Protein AF-0000000074793887 (afdb_homodimer)

Nearest PDB structures (foldseek):
  8soj-assembly1_B  TM=5.499E-01  e=4.215E-02  Enterovirus A71
  7mwa-assembly1_B-2  TM=7.737E-01  e=7.369E-01  Acinetobacter baumannii ATCC 19606 = CIP 70.34 = JCM 6841
  7mwa-assembly1_A  TM=5.071E-01  e=6.541E-01  Acinetobacter baumannii ATCC 19606 = CIP 70.34 = JCM 6841
  1iw7-assembly1_D  TM=5.315E-01  e=1.338E+00  Thermus thermophilus
  2czu-assembly2_B  TM=4.802E-01  e=1.913E+00  Mus musculus

Organism: Zingiber officinale (NCBI:txid94328)

InterPro domains:
  IPR012340 Nucleic acid-binding, OB-fold [G3DSA:2.40.50.140] (19-92)

pLDDT: mean 83.64, std 16.59, range [30.94, 97.12]

Radius of gyration: 18.12 Å; Cα contacts (8 Å, |Δi|>4): 384; chains: 2; bounding box: 51×47×58 Å

Solvent-accessible surface area (backbone atoms only — not comparable to full-atom values): 11061 Å² total; per-residue (Å²): 128,82,73,70,72,75,83,35,77,40,83,46,48,75,74,56,58,75,49,55,42,78,42,75,43,94,88,47,79,70,61,48,36,27,44,86,84,38,75,47,52,32,40,32,37,53,27,27,76,77,46,76,48,75,61,88,48,34,40,38,38,26,33,32,47,85,83,48,59,33,47,31,45,43,32,40,37,81,32,85,88,69,80,36,70,39,81,46,51,63,82,59,70,76,98,128,81,74,69,71,75,83,35,79,38,81,48,48,74,76,56,56,76,49,53,44,78,42,73,43,92,88,46,79,70,61,48,36,27,43,86,85,36,75,47,53,34,37,32,38,54,26,27,76,76,45,78,48,76,59,84,48,35,41,38,37,25,33,34,48,85,84,49,61,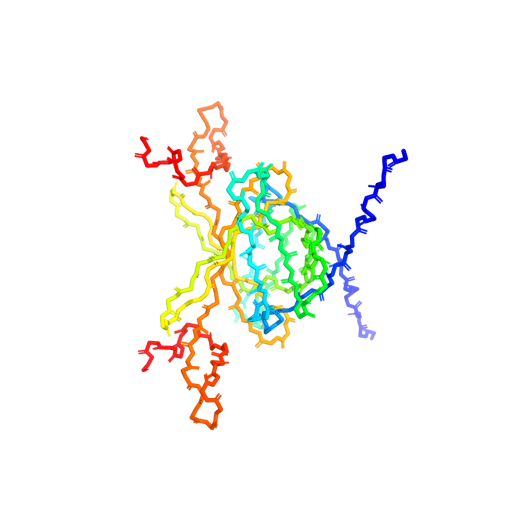34,45,32,45,42,32,40,38,82,34,84,89,68,81,36,71,41,81,46,49,62,84,57,66,78,97

Sequence (190 aa):
MTTINPIVFWKLRAYDFLSLSIHIHPNSPPSFTTRRGRPVSLIETVGRVVSVQRTDETLTIRVYDGSSSIPCILFLQPHAEHGDYVVVSPDIARRMTTINPIVFWKLRAYDFLSLSIHIHPNSPPSFTTRRGRPVSLIETVGRVVSVQRTDETLTIRVYDGSSSIPCILFLQPHAEHGDYVVVSPDIARR

Foldseek 3Di:
DVPPPDADEEEDDPVQCVQKDWAPDPVDDDIWIDGPRHGHRYYDADFDFDDWDDDQFWIWTWGDRPPDTDTDIWTWDQDPPPSDIDTDDVVVVVD/DPPPPDADEEEDDPVQCVQKDWAPDPVDDDIWIDGPRHGHRYYDADFDFDDWDDDQFWIWTWGDRPPDTDTDIWTWDQDPPPSDIDTDDVVVSVD

Structure (mmCIF, N/CA/C/O backbone):
data_AF-0000000074793887-model_v1
#
loop_
_entity.id
_entity.type
_entity.pdbx_description
1 polymer 'Uncharacterized protein'
#
loop_
_atom_site.group_PDB
_atom_site.id
_atom_site.type_symbol
_atom_site.label_atom_id
_atom_site.label_alt_id
_atom_site.label_comp_id
_atom_site.label_asym_id
_atom_site.label_entity_id
_atom_site.label_seq_id
_atom_site.pdbx_PDB_ins_code
_atom_site.Cartn_x
_atom_site.Cartn_y
_atom_site.Cartn_z
_atom_site.occupancy
_atom_site.B_iso_or_equiv
_atom_site.auth_seq_id
_atom_site.auth_comp_id
_atom_site.auth_asym_id
_atom_site.auth_atom_id
_atom_site.pdbx_PDB_model_num
ATOM 1 N N . MET A 1 1 ? -27.312 -21.562 -10.039 1 35.66 1 MET A N 1
ATOM 2 C CA . MET A 1 1 ? -26.625 -21.453 -8.758 1 35.66 1 MET A CA 1
ATOM 3 C C . MET A 1 1 ? -25.453 -20.469 -8.859 1 35.66 1 MET A C 1
ATOM 5 O O . MET A 1 1 ? -24.5 -20.719 -9.586 1 35.66 1 MET A O 1
ATOM 9 N N . THR A 1 2 ? -25.75 -19.25 -8.883 1 43.84 2 THR A N 1
ATOM 10 C CA . THR A 1 2 ? -24.75 -18.172 -8.883 1 43.84 2 THR A CA 1
ATOM 11 C C . 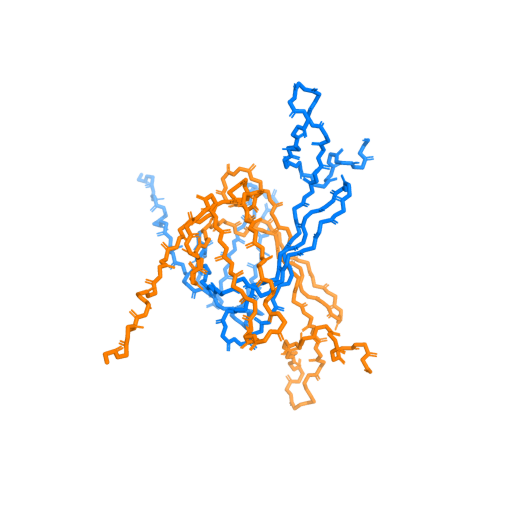THR A 1 2 ? -23.641 -18.469 -7.879 1 43.84 2 THR A C 1
ATOM 13 O O . THR A 1 2 ? -23.875 -18.406 -6.668 1 43.84 2 THR A O 1
ATOM 16 N N . THR A 1 3 ? -22.812 -19.422 -8.078 1 49.66 3 THR A N 1
ATOM 17 C CA . THR A 1 3 ? -21.703 -19.734 -7.188 1 49.66 3 THR A CA 1
ATOM 18 C C . THR A 1 3 ? -21 -18.453 -6.742 1 49.66 3 THR A C 1
ATOM 20 O O . THR A 1 3 ? -20.344 -17.797 -7.547 1 49.66 3 THR A O 1
ATOM 23 N N . ILE A 1 4 ? -21.625 -17.797 -5.945 1 53.41 4 ILE A N 1
ATOM 24 C CA . ILE A 1 4 ? -20.953 -16.641 -5.344 1 53.41 4 ILE A CA 1
ATOM 25 C C . ILE A 1 4 ? -19.562 -17.047 -4.879 1 53.41 4 ILE A C 1
ATOM 27 O O . ILE A 1 4 ? -19.406 -17.922 -4.016 1 53.41 4 ILE A O 1
ATOM 31 N N . ASN A 1 5 ? -18.625 -16.938 -5.688 1 60.5 5 ASN A N 1
ATOM 32 C CA . ASN A 1 5 ? -17.266 -17.188 -5.227 1 60.5 5 ASN A CA 1
ATOM 33 C C . ASN A 1 5 ? -16.953 -16.406 -3.949 1 60.5 5 ASN A C 1
ATOM 35 O O . ASN A 1 5 ? -17.109 -15.188 -3.908 1 60.5 5 ASN A O 1
ATOM 39 N N . PRO A 1 6 ? -16.938 -17.125 -2.902 1 72.31 6 PRO A N 1
ATOM 40 C CA . PRO A 1 6 ? -16.672 -16.453 -1.63 1 72.31 6 PRO A CA 1
ATOM 41 C C . PRO A 1 6 ? -15.516 -15.461 -1.721 1 72.31 6 PRO A C 1
ATOM 43 O O . PRO A 1 6 ? -14.555 -15.688 -2.463 1 72.31 6 PRO A O 1
ATOM 46 N N . ILE A 1 7 ? -15.758 -14.219 -1.257 1 75.88 7 ILE A N 1
ATOM 47 C CA . ILE A 1 7 ? -14.703 -13.227 -1.089 1 75.88 7 ILE A CA 1
ATOM 48 C C . ILE A 1 7 ? -13.664 -13.742 -0.097 1 75.88 7 ILE A C 1
ATOM 50 O O . ILE A 1 7 ? -14 -14.078 1.041 1 75.88 7 ILE A O 1
ATOM 54 N N . VAL A 1 8 ? -12.414 -14.016 -0.595 1 87.31 8 VAL A N 1
ATOM 55 C CA . VAL A 1 8 ? -11.32 -14.469 0.25 1 87.31 8 VAL A CA 1
ATOM 56 C C . VAL A 1 8 ? -10.422 -13.289 0.612 1 87.31 8 VAL A C 1
ATOM 58 O O . VAL A 1 8 ? -9.953 -12.562 -0.269 1 87.31 8 VAL A O 1
ATOM 61 N N . PHE A 1 9 ? -10.273 -13.125 1.936 1 90.25 9 PHE A N 1
ATOM 62 C CA . PHE A 1 9 ? -9.453 -12.047 2.48 1 90.25 9 PHE A CA 1
ATOM 63 C C . PHE A 1 9 ? -8.078 -12.57 2.887 1 90.25 9 PHE A C 1
ATOM 65 O O . PHE A 1 9 ? -7.969 -13.633 3.498 1 90.25 9 PHE A O 1
ATOM 72 N N . TRP A 1 10 ? -7.043 -11.922 2.426 1 94.81 10 TRP A N 1
ATOM 73 C CA . TRP A 1 10 ? -5.68 -12.289 2.793 1 94.81 10 TRP A CA 1
ATOM 74 C C . TRP A 1 10 ? -4.969 -11.125 3.484 1 94.81 10 TRP A C 1
ATOM 76 O O . TRP A 1 10 ? -5.027 -9.984 3.016 1 94.81 10 TRP A O 1
ATOM 86 N N . LYS A 1 11 ? -4.387 -11.43 4.641 1 95.25 11 LYS A N 1
ATOM 87 C CA . LYS A 1 11 ? -3.422 -10.492 5.223 1 95.25 11 LYS A CA 1
ATOM 88 C C . LYS A 1 11 ? -2.018 -10.75 4.684 1 95.25 11 LYS A C 1
ATOM 90 O O . LYS A 1 11 ? -1.462 -11.836 4.867 1 95.25 11 LYS A O 1
ATOM 95 N N . LEU A 1 12 ? -1.492 -9.719 3.988 1 96.31 12 LEU A N 1
ATOM 96 C CA . LEU A 1 12 ? -0.225 -9.945 3.301 1 96.31 12 LEU A CA 1
ATOM 97 C C . LEU A 1 12 ? 0.824 -8.93 3.752 1 96.31 12 LEU A C 1
ATOM 99 O O . LEU A 1 12 ? 0.493 -7.789 4.066 1 96.31 12 LEU A O 1
ATOM 103 N N . ARG A 1 13 ? 2.057 -9.406 3.824 1 96.5 13 ARG A N 1
ATOM 104 C CA . ARG A 1 13 ? 3.234 -8.562 3.967 1 96.5 13 ARG A CA 1
ATOM 105 C C . ARG A 1 13 ? 3.986 -8.445 2.645 1 96.5 13 ARG A C 1
ATOM 107 O O . ARG A 1 13 ? 3.691 -9.164 1.69 1 96.5 13 ARG A O 1
ATOM 114 N N . ALA A 1 14 ? 4.938 -7.598 2.658 1 95.69 14 ALA A N 1
ATOM 115 C CA . ALA A 1 14 ? 5.711 -7.332 1.448 1 95.69 14 ALA A CA 1
ATOM 116 C C . ALA A 1 14 ? 6.148 -8.633 0.781 1 95.69 14 ALA A C 1
ATOM 118 O O . ALA A 1 14 ? 5.891 -8.844 -0.406 1 95.69 14 ALA A O 1
ATOM 119 N N . TYR A 1 15 ? 6.688 -9.547 1.512 1 92.94 15 TYR A N 1
ATOM 120 C CA . TYR A 1 15 ? 7.246 -10.773 0.958 1 92.94 15 TYR A CA 1
ATOM 121 C C . TYR A 1 15 ? 6.148 -11.664 0.388 1 92.94 15 TYR A C 1
ATOM 123 O O . TYR A 1 15 ? 6.395 -12.461 -0.523 1 92.94 15 TYR A O 1
ATOM 131 N N . ASP A 1 16 ? 4.965 -11.547 0.967 1 95.06 16 ASP A N 1
ATOM 132 C CA . ASP A 1 16 ? 3.861 -12.383 0.496 1 95.06 16 ASP A CA 1
ATOM 133 C C . ASP A 1 16 ? 3.473 -12.023 -0.936 1 95.06 16 ASP A C 1
ATOM 135 O O . ASP A 1 16 ? 3.006 -12.875 -1.692 1 95.06 16 ASP A O 1
ATOM 139 N N . PHE A 1 17 ? 3.738 -10.82 -1.333 1 95.44 17 PHE A N 1
ATOM 140 C CA . PHE A 1 17 ? 3.322 -10.359 -2.652 1 95.44 17 PHE A CA 1
ATOM 141 C C . PHE A 1 17 ? 4.141 -11.031 -3.746 1 95.44 17 PHE A C 1
ATOM 143 O O . PHE A 1 17 ? 3.727 -11.07 -4.906 1 95.44 17 PHE A O 1
ATOM 150 N N . LEU A 1 18 ? 5.32 -11.547 -3.365 1 93.31 18 LEU A N 1
ATOM 151 C CA . LEU A 1 18 ? 6.199 -12.195 -4.332 1 93.31 18 LEU A CA 1
ATOM 152 C C . LEU A 1 18 ? 5.543 -13.453 -4.91 1 93.31 18 LEU A C 1
ATOM 154 O O . LEU A 1 18 ? 5.945 -13.93 -5.969 1 93.31 18 LEU A O 1
ATOM 158 N N . SER A 1 19 ? 4.473 -13.914 -4.273 1 93.56 19 SER A N 1
ATOM 159 C CA . SER A 1 19 ? 3.854 -15.164 -4.695 1 93.56 19 SER A CA 1
ATO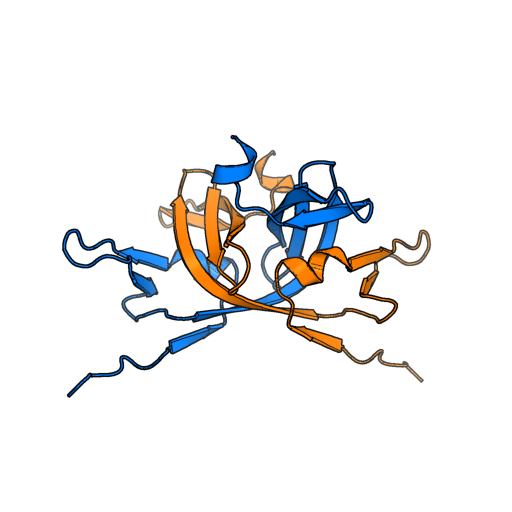M 160 C C . SER A 1 19 ? 2.533 -14.914 -5.418 1 93.56 19 SER A C 1
ATOM 162 O O . SER A 1 19 ? 1.777 -15.852 -5.684 1 93.56 19 SER A O 1
ATOM 164 N N . LEU A 1 20 ? 2.26 -13.648 -5.695 1 94.31 20 LEU A N 1
ATOM 165 C CA . LEU A 1 20 ? 1.018 -13.32 -6.387 1 94.31 20 LEU A CA 1
ATOM 166 C C . LEU A 1 20 ? 1.148 -13.57 -7.887 1 94.31 20 LEU A C 1
ATOM 168 O O . LEU A 1 20 ? 2.219 -13.359 -8.461 1 94.31 20 LEU A O 1
ATOM 172 N N . SER A 1 21 ? 0.034 -14 -8.453 1 89.5 21 SER A N 1
ATOM 173 C CA . SER A 1 21 ? -0.093 -14.156 -9.898 1 89.5 21 SER A CA 1
ATOM 174 C C . SER A 1 21 ? -1.406 -13.57 -10.406 1 89.5 21 SER A C 1
ATOM 176 O O . SER A 1 21 ? -2.449 -13.727 -9.766 1 89.5 21 SER A O 1
ATOM 178 N N . ILE A 1 22 ? -1.307 -12.773 -11.445 1 86.56 22 ILE A N 1
ATOM 179 C CA . ILE A 1 22 ? -2.508 -12.258 -12.094 1 86.56 22 ILE A CA 1
ATOM 180 C C . ILE A 1 22 ? -2.789 -13.055 -13.367 1 86.56 22 ILE A C 1
ATOM 182 O O . ILE A 1 22 ? -1.887 -13.281 -14.172 1 86.56 22 ILE A O 1
ATOM 186 N N . HIS A 1 23 ? -3.971 -13.391 -13.375 1 85.38 23 HIS A N 1
ATOM 187 C CA . HIS A 1 23 ? -4.395 -14.164 -14.539 1 85.38 23 HIS A CA 1
ATOM 188 C C . HIS A 1 23 ? -5.402 -13.391 -15.383 1 85.38 23 HIS A C 1
ATOM 190 O O . HIS A 1 23 ? -6.359 -12.82 -14.844 1 85.38 23 HIS A O 1
ATOM 196 N N . ILE A 1 24 ? -5.059 -13.18 -16.625 1 77.81 24 ILE A N 1
ATOM 197 C CA . ILE A 1 24 ? -5.953 -12.5 -17.562 1 77.81 24 ILE A CA 1
ATOM 198 C C . ILE A 1 24 ? -6.59 -13.523 -18.5 1 77.81 24 ILE A C 1
ATOM 200 O O . ILE A 1 24 ? -5.895 -14.359 -19.078 1 77.81 24 ILE A O 1
ATOM 204 N N . HIS A 1 25 ? -7.848 -13.641 -18.375 1 71.06 25 HIS A N 1
ATOM 205 C CA . HIS A 1 25 ? -8.508 -14.516 -19.344 1 71.06 25 HIS A CA 1
ATOM 206 C C . HIS A 1 25 ? -9.07 -13.719 -20.5 1 71.06 25 HIS A C 1
ATOM 208 O O . HIS A 1 25 ? -9.859 -12.789 -20.312 1 71.06 25 HIS A O 1
ATOM 214 N N . PRO A 1 26 ? -8.578 -13.984 -21.672 1 66.06 26 PRO A N 1
ATOM 215 C CA . PRO A 1 26 ? -9.039 -13.281 -22.875 1 66.06 26 PRO A CA 1
ATOM 216 C C . PRO A 1 26 ? -10.562 -13.172 -22.953 1 66.06 26 PRO A C 1
ATOM 218 O O . PRO A 1 26 ? -11.086 -12.172 -23.453 1 66.06 26 PRO A O 1
ATOM 221 N N . ASN A 1 27 ? -11.266 -14.148 -22.578 1 65.81 27 ASN A N 1
ATOM 222 C CA . ASN A 1 27 ? -12.719 -14.18 -22.719 1 65.81 27 ASN A CA 1
ATOM 223 C C . ASN A 1 27 ? -13.422 -13.742 -21.438 1 65.81 27 ASN A C 1
ATOM 225 O O . ASN A 1 27 ? -14.648 -13.734 -21.375 1 65.81 27 ASN A O 1
ATOM 229 N N . SER A 1 28 ? -12.797 -13.625 -20.422 1 60.88 28 SER A N 1
ATOM 230 C CA . SER A 1 28 ? -13.422 -13.273 -19.141 1 60.88 28 SER A CA 1
ATOM 231 C C . SER A 1 28 ? -12.688 -12.125 -18.469 1 60.88 28 SER A C 1
ATOM 233 O O . SER A 1 28 ? -12.016 -12.32 -17.453 1 60.88 28 SER A O 1
ATOM 235 N N . PRO A 1 29 ? -12.852 -11.047 -19.031 1 59.16 29 PRO A N 1
ATOM 236 C CA . PRO A 1 29 ? -12.414 -9.867 -18.281 1 59.16 29 PRO A CA 1
ATOM 237 C C . PRO A 1 29 ? -13.273 -9.594 -17.047 1 59.16 29 PRO A C 1
ATOM 239 O O . PRO A 1 29 ? -14.445 -9.977 -17.016 1 59.16 29 PRO A O 1
ATOM 242 N N . PRO A 1 30 ? -12.727 -9.297 -15.742 1 62.44 30 PRO A N 1
ATOM 243 C CA . PRO A 1 30 ? -11.414 -8.734 -15.414 1 62.44 30 PRO A CA 1
ATOM 244 C C . PRO A 1 30 ? -10.406 -9.805 -14.969 1 62.44 30 PRO A C 1
ATOM 246 O O . PRO A 1 30 ? -10.797 -10.938 -14.68 1 62.44 30 PRO A O 1
ATOM 249 N N . SER A 1 31 ? -9.188 -9.734 -14.945 1 77 31 SER A N 1
ATOM 250 C CA . SER A 1 31 ? -8.086 -10.562 -14.445 1 77 31 SER A CA 1
ATOM 251 C C . SER A 1 31 ? -8.32 -10.977 -12.992 1 77 31 SER A C 1
ATOM 253 O O . SER A 1 31 ? -9.102 -10.344 -12.281 1 77 31 SER A O 1
ATOM 255 N N . PHE A 1 32 ? -8.047 -12.219 -12.711 1 86 32 PHE A N 1
ATOM 256 C CA . PHE A 1 32 ? -8.125 -12.633 -11.312 1 86 32 PHE A CA 1
ATOM 257 C C . PHE A 1 32 ? -6.738 -12.898 -10.742 1 86 32 PHE A C 1
ATOM 259 O O . PHE A 1 32 ? -5.785 -13.117 -11.5 1 86 32 PHE A O 1
ATOM 266 N N . THR A 1 33 ? -6.641 -12.648 -9.469 1 90.88 33 THR A N 1
ATOM 267 C CA . THR A 1 33 ? -5.371 -12.812 -8.766 1 90.88 33 THR A CA 1
ATOM 268 C C . THR A 1 33 ? -5.371 -14.078 -7.922 1 90.88 33 THR A C 1
ATOM 270 O O . THR A 1 33 ? -6.383 -14.422 -7.309 1 90.88 33 THR A O 1
ATOM 273 N N . THR A 1 34 ? -4.309 -14.781 -7.965 1 93 34 THR A N 1
ATOM 274 C CA . THR A 1 34 ? -4.129 -15.938 -7.094 1 93 34 THR A CA 1
ATOM 275 C C . THR A 1 34 ? -2.812 -15.844 -6.328 1 93 34 THR A C 1
ATOM 277 O O . THR A 1 34 ? -1.918 -15.086 -6.715 1 93 34 THR A O 1
ATOM 280 N N . ARG A 1 35 ? -2.771 -16.453 -5.219 1 93.44 35 ARG A N 1
ATOM 281 C CA . ARG A 1 35 ? -1.552 -16.672 -4.449 1 93.44 35 ARG A CA 1
ATOM 282 C C . ARG A 1 35 ? -1.373 -18.156 -4.121 1 93.44 35 ARG A C 1
ATOM 284 O O . ARG A 1 35 ? -2.18 -18.734 -3.391 1 93.44 35 ARG A O 1
ATOM 291 N N . ARG A 1 36 ? -0.297 -18.688 -4.652 1 92.38 36 ARG A N 1
ATOM 292 C CA . ARG A 1 36 ? -0.001 -20.094 -4.441 1 92.38 36 ARG A CA 1
ATOM 293 C C . ARG A 1 36 ? -1.194 -20.969 -4.82 1 92.38 36 ARG A C 1
ATOM 295 O O . ARG A 1 36 ? -1.569 -21.875 -4.074 1 92.38 36 ARG A O 1
ATOM 302 N N . GLY A 1 37 ? -1.9 -20.516 -5.852 1 89.56 37 GLY A N 1
ATOM 303 C CA . GLY A 1 37 ? -2.961 -21.344 -6.414 1 89.56 37 GLY A CA 1
ATOM 304 C C . GLY A 1 37 ? -4.328 -21.031 -5.836 1 89.56 37 GLY A C 1
ATOM 305 O O . GLY A 1 37 ? -5.34 -21.547 -6.309 1 89.56 37 GLY A O 1
ATOM 306 N N . ARG A 1 38 ? -4.383 -20.312 -4.789 1 92.69 38 ARG A N 1
ATOM 307 C CA . ARG A 1 38 ? -5.648 -19.953 -4.16 1 92.69 38 ARG A CA 1
ATOM 308 C C . ARG A 1 38 ? -6.117 -18.578 -4.617 1 92.69 38 ARG A C 1
ATOM 310 O O . ARG A 1 38 ? -5.305 -17.672 -4.801 1 92.69 38 ARG A O 1
ATOM 317 N N . PRO A 1 39 ? -7.441 -18.438 -4.766 1 90.5 39 PRO A N 1
ATOM 318 C CA . PRO A 1 39 ? -7.953 -17.125 -5.195 1 90.5 39 PRO A CA 1
ATOM 319 C C . PRO A 1 39 ? -7.738 -16.031 -4.148 1 90.5 39 PRO A C 1
ATOM 321 O O . PRO A 1 39 ? -7.855 -16.297 -2.949 1 90.5 39 PRO A O 1
ATOM 324 N N . VAL A 1 40 ? -7.383 -14.867 -4.648 1 92.62 40 VAL A N 1
ATOM 325 C CA . VAL A 1 40 ? -7.246 -13.688 -3.805 1 92.62 40 VAL A CA 1
ATOM 326 C C . VAL A 1 40 ? -8.25 -12.625 -4.242 1 92.62 40 VAL A C 1
ATOM 328 O O . VAL A 1 40 ? -8.148 -12.078 -5.344 1 92.62 40 VAL A O 1
ATOM 331 N N . SER A 1 41 ? -9.242 -12.328 -3.453 1 91.75 41 SER A N 1
ATOM 332 C CA . SER A 1 41 ? -10.227 -11.289 -3.764 1 91.75 41 SER A CA 1
ATOM 333 C C . SER A 1 41 ? -9.82 -9.945 -3.162 1 91.75 41 SER A C 1
ATOM 335 O O . SER A 1 41 ? -9.812 -8.93 -3.855 1 91.75 41 SER A O 1
ATOM 337 N N . LEU A 1 42 ? -9.578 -9.969 -1.89 1 95.31 42 LEU A N 1
ATOM 338 C CA . LEU A 1 42 ? -9.18 -8.773 -1.148 1 95.31 42 LEU A CA 1
ATOM 339 C C . LEU A 1 42 ? -7.914 -9.039 -0.34 1 95.31 42 LEU A C 1
ATOM 341 O O . LEU A 1 42 ? -7.707 -10.156 0.151 1 95.31 42 LEU A O 1
ATOM 345 N N . ILE A 1 43 ? -7.113 -8 -0.303 1 96.62 43 ILE A N 1
ATOM 346 C CA . ILE A 1 43 ? -5.926 -8.102 0.539 1 96.62 43 ILE A CA 1
ATOM 347 C C . ILE A 1 43 ? -5.969 -7.016 1.616 1 96.62 43 ILE A C 1
ATOM 349 O O . ILE A 1 43 ? -6.535 -5.941 1.403 1 96.62 43 ILE A O 1
ATOM 353 N N . GLU A 1 44 ? -5.434 -7.375 2.736 1 96.38 44 GLU A N 1
ATOM 354 C CA . GLU A 1 44 ? -5.223 -6.457 3.855 1 96.38 44 GLU A CA 1
ATOM 355 C C . GLU A 1 44 ? -3.742 -6.344 4.207 1 96.38 44 GLU A C 1
ATOM 357 O O . GLU A 1 44 ? -3.043 -7.355 4.301 1 96.38 44 GLU A O 1
ATOM 362 N N . THR A 1 45 ? -3.277 -5.164 4.348 1 95.62 45 THR A N 1
ATOM 363 C CA . THR A 1 45 ? -1.909 -4.906 4.785 1 95.62 45 THR A CA 1
ATOM 364 C C . THR A 1 45 ? -1.896 -4 6.012 1 95.62 45 THR A C 1
ATOM 366 O O . THR A 1 45 ? -2.697 -3.068 6.109 1 95.62 45 THR A O 1
ATOM 369 N N . VAL A 1 46 ? -1.044 -4.312 6.914 1 96.44 46 VAL A N 1
ATOM 370 C CA . VAL A 1 46 ? -0.884 -3.539 8.141 1 96.44 46 VAL A CA 1
ATOM 371 C C . VAL A 1 46 ? 0.566 -3.08 8.273 1 96.44 46 VAL A C 1
ATOM 373 O O . VAL A 1 46 ? 1.493 -3.83 7.961 1 96.44 46 VAL A O 1
ATOM 376 N N . GLY A 1 47 ? 0.726 -1.907 8.719 1 96.12 47 GLY A N 1
ATOM 377 C CA . GLY A 1 47 ? 2.072 -1.411 8.953 1 96.12 47 GLY A CA 1
ATOM 378 C C . GLY A 1 47 ? 2.1 -0.045 9.609 1 96.12 47 GLY A C 1
ATOM 379 O O . GLY A 1 47 ? 1.057 0.485 10 1 96.12 47 GLY A O 1
ATOM 380 N N . ARG A 1 48 ? 3.252 0.427 9.797 1 94.19 48 ARG A N 1
ATOM 381 C CA . ARG A 1 48 ? 3.508 1.758 10.344 1 94.19 48 ARG A CA 1
ATOM 382 C C . ARG A 1 48 ? 3.969 2.715 9.242 1 94.19 48 ARG A C 1
ATOM 384 O O . ARG A 1 48 ? 4.781 2.346 8.391 1 94.19 48 ARG A O 1
ATOM 391 N N . VAL A 1 49 ? 3.395 3.904 9.312 1 93.62 49 VAL A N 1
ATOM 392 C CA . VAL A 1 49 ? 3.893 4.941 8.414 1 93.62 49 VAL A CA 1
ATOM 393 C C . VAL A 1 49 ? 5.246 5.445 8.906 1 93.62 49 VAL A C 1
ATOM 395 O O . VAL A 1 49 ? 5.371 5.898 10.047 1 93.62 49 VAL A O 1
ATOM 398 N N . VAL A 1 50 ? 6.273 5.395 8.039 1 91.56 50 VAL A N 1
ATOM 399 C CA . VAL A 1 50 ? 7.605 5.762 8.516 1 91.56 50 VAL A CA 1
ATOM 400 C C . VAL A 1 50 ? 8.102 6.996 7.758 1 91.56 50 VAL A C 1
ATOM 402 O O . VAL A 1 50 ? 9.047 7.656 8.188 1 91.56 50 VAL A O 1
ATOM 405 N N . SER A 1 51 ? 7.492 7.312 6.645 1 90.75 51 SER A N 1
ATOM 406 C CA . SER A 1 51 ? 7.844 8.531 5.93 1 90.75 51 SER A CA 1
ATOM 407 C C . SER A 1 51 ? 6.688 9.016 5.059 1 90.75 51 SER A C 1
ATOM 409 O O . SER A 1 51 ? 5.934 8.211 4.516 1 90.75 51 SER A O 1
ATOM 411 N N . VAL A 1 52 ? 6.527 10.242 4.945 1 92.75 52 VAL A N 1
ATOM 412 C CA . VAL A 1 52 ? 5.594 10.914 4.051 1 92.75 52 VAL A CA 1
ATOM 413 C C . VAL A 1 52 ? 6.328 11.992 3.258 1 92.75 52 VAL A C 1
ATOM 415 O O . VAL A 1 52 ? 6.969 12.875 3.838 1 92.75 52 VAL A O 1
ATOM 418 N N . GLN A 1 53 ? 6.316 11.875 2.01 1 92.69 53 GLN A N 1
ATOM 419 C CA . GLN A 1 53 ? 6.934 12.852 1.121 1 92.69 53 GLN A CA 1
ATOM 420 C C . GLN A 1 53 ? 5.926 13.398 0.117 1 92.69 53 GLN A C 1
ATOM 422 O O . GLN A 1 53 ? 5.34 12.641 -0.658 1 92.69 53 GLN A O 1
ATOM 427 N N . ARG A 1 54 ? 5.754 14.734 0.097 1 92.81 54 ARG A N 1
ATOM 428 C CA . ARG A 1 54 ? 4.766 15.359 -0.772 1 92.81 54 ARG A CA 1
ATOM 429 C C . ARG A 1 54 ? 5.438 16.25 -1.816 1 92.81 54 ARG A C 1
ATOM 431 O O . ARG A 1 54 ? 6.398 16.953 -1.511 1 92.81 54 ARG A O 1
ATOM 438 N N . THR A 1 55 ? 5.094 16.141 -3.027 1 93.31 55 THR A N 1
ATOM 439 C CA . THR A 1 55 ? 5.352 17.094 -4.094 1 93.31 55 THR A CA 1
ATOM 440 C C . THR A 1 55 ? 4.047 17.688 -4.609 1 93.31 55 THR A C 1
ATOM 442 O O . THR A 1 55 ? 2.977 17.438 -4.051 1 93.31 55 THR A O 1
ATOM 445 N N . ASP A 1 56 ? 4.086 18.484 -5.625 1 90.62 56 ASP A N 1
ATOM 446 C CA . ASP A 1 56 ? 2.873 19.062 -6.199 1 90.62 56 ASP A CA 1
ATOM 447 C C . ASP A 1 56 ? 2.062 18 -6.938 1 90.62 56 ASP A C 1
ATOM 449 O O . ASP A 1 56 ? 0.873 18.188 -7.199 1 90.62 56 ASP A O 1
ATOM 453 N N . GLU A 1 57 ? 2.717 16.922 -7.25 1 94.25 57 GLU A N 1
ATOM 454 C CA . GLU A 1 57 ? 2.049 15.961 -8.125 1 94.25 57 GLU A CA 1
ATOM 455 C C . GLU A 1 57 ? 1.819 14.633 -7.418 1 94.25 57 GLU A C 1
ATOM 457 O O . GLU A 1 57 ? 1.02 13.812 -7.875 1 94.25 57 GLU A O 1
ATOM 462 N N . THR A 1 58 ? 2.582 14.469 -6.309 1 95.56 58 THR A N 1
ATOM 463 C CA . THR A 1 58 ? 2.477 13.141 -5.711 1 95.56 58 THR A CA 1
ATOM 464 C C . THR A 1 58 ? 2.566 13.227 -4.191 1 95.56 58 THR A C 1
ATOM 466 O O . THR A 1 58 ? 3.105 14.188 -3.646 1 95.56 58 THR A O 1
ATOM 469 N N . LEU A 1 59 ? 1.959 12.312 -3.525 1 95.44 59 LEU A N 1
ATOM 470 C CA . LEU A 1 59 ? 2.168 11.969 -2.125 1 95.44 59 LEU A CA 1
ATOM 471 C C . LEU A 1 59 ? 2.717 10.547 -1.994 1 95.44 59 LEU A C 1
ATOM 473 O O . LEU A 1 59 ? 2.029 9.578 -2.32 1 95.44 59 LEU A O 1
ATOM 477 N N . THR A 1 60 ? 3.977 10.43 -1.57 1 96.06 60 THR A N 1
ATOM 478 C CA . THR A 1 60 ? 4.586 9.125 -1.336 1 96.06 60 THR A CA 1
ATOM 479 C C . THR A 1 60 ? 4.57 8.781 0.151 1 96.06 60 THR A C 1
ATOM 481 O O . THR A 1 60 ? 5.105 9.531 0.972 1 96.06 60 THR A O 1
ATOM 484 N N . ILE A 1 61 ? 3.941 7.656 0.468 1 95.44 61 ILE A N 1
ATOM 485 C CA . ILE A 1 61 ? 3.889 7.16 1.838 1 95.44 61 ILE A CA 1
ATOM 486 C C . ILE A 1 61 ? 4.703 5.871 1.951 1 95.44 61 ILE A C 1
ATOM 488 O O . ILE A 1 61 ? 4.488 4.926 1.189 1 95.44 61 ILE A O 1
ATOM 492 N N . ARG A 1 62 ? 5.629 5.816 2.855 1 94.75 62 ARG A N 1
ATOM 493 C CA . ARG A 1 62 ? 6.332 4.566 3.133 1 94.75 62 ARG A CA 1
ATOM 494 C C . ARG A 1 62 ? 5.723 3.852 4.332 1 94.75 62 ARG A C 1
ATOM 496 O O . ARG A 1 62 ? 5.605 4.434 5.414 1 94.75 62 ARG A O 1
ATOM 503 N N . VAL A 1 63 ? 5.379 2.66 4.098 1 95.12 63 VAL A N 1
ATOM 504 C CA . VAL A 1 63 ? 4.746 1.859 5.137 1 95.12 63 VAL A CA 1
ATOM 505 C C . VAL A 1 63 ? 5.633 0.669 5.488 1 95.12 63 VAL A C 1
ATOM 507 O O . VAL A 1 63 ? 5.992 -0.125 4.617 1 95.12 63 VAL A O 1
ATOM 510 N N . TYR A 1 64 ? 5.992 0.583 6.754 1 94.69 64 TYR A N 1
ATOM 511 C CA . TYR A 1 64 ? 6.777 -0.542 7.254 1 94.69 64 TYR A CA 1
ATOM 512 C C . TYR A 1 64 ? 5.867 -1.639 7.797 1 94.69 64 TYR A C 1
ATOM 514 O O . TYR A 1 64 ? 5.195 -1.451 8.812 1 94.69 64 TYR A O 1
ATOM 522 N N . ASP A 1 65 ? 5.836 -2.738 7.133 1 94.5 65 ASP A N 1
ATOM 523 C CA . ASP A 1 65 ? 4.922 -3.805 7.527 1 94.5 65 ASP A CA 1
ATOM 524 C C . ASP A 1 65 ? 5.59 -4.766 8.508 1 94.5 65 ASP A C 1
ATOM 526 O O . ASP A 1 65 ? 5.062 -5.844 8.789 1 94.5 65 ASP A O 1
ATOM 530 N N . GLY A 1 66 ? 6.691 -4.484 9.031 1 91.5 66 GLY A N 1
ATOM 531 C CA . GLY A 1 66 ? 7.48 -5.352 9.891 1 91.5 66 GLY A CA 1
ATOM 532 C C . GLY A 1 66 ? 8.648 -6.004 9.18 1 91.5 66 GLY A C 1
ATOM 533 O O . GLY A 1 66 ? 9.594 -6.477 9.812 1 91.5 66 GLY A O 1
ATOM 534 N N . SER A 1 67 ? 8.641 -6.145 7.852 1 89.06 67 SER A N 1
ATOM 535 C CA . SER A 1 67 ? 9.695 -6.766 7.066 1 89.06 67 SER A CA 1
ATOM 536 C C . SER A 1 67 ? 10.375 -5.75 6.152 1 89.06 67 SER A C 1
ATOM 538 O O . SER A 1 67 ? 11.609 -5.707 6.074 1 89.06 67 SER A O 1
ATOM 540 N N . SER A 1 68 ? 9.672 -4.949 5.5 1 92.56 68 SER A N 1
ATOM 541 C CA . SER A 1 68 ? 10.172 -3.973 4.543 1 92.56 68 SER A CA 1
ATOM 542 C C . SER A 1 68 ? 9.391 -2.668 4.617 1 92.56 68 SER A C 1
ATOM 544 O O . SER A 1 68 ? 8.25 -2.65 5.086 1 92.56 68 SER A O 1
ATOM 546 N N . SER A 1 69 ? 10.078 -1.627 4.23 1 94.31 69 SER A N 1
ATOM 547 C CA . SER A 1 69 ? 9.422 -0.344 4.008 1 94.31 69 SER A CA 1
ATOM 548 C C . SER A 1 69 ? 8.961 -0.202 2.557 1 94.31 69 SER A C 1
ATOM 550 O O . SER A 1 69 ? 9.781 -0.265 1.636 1 94.31 69 SER A O 1
ATOM 552 N N . ILE A 1 70 ? 7.699 -0.008 2.324 1 96.31 70 ILE A N 1
ATOM 553 C CA . ILE A 1 70 ? 7.113 -0.048 0.99 1 96.31 70 ILE A CA 1
ATOM 554 C C . ILE A 1 70 ? 6.625 1.346 0.598 1 96.31 70 ILE A C 1
ATOM 556 O O . ILE A 1 70 ? 5.695 1.879 1.207 1 96.31 70 ILE A O 1
ATOM 560 N N . PRO A 1 71 ? 7.219 1.987 -0.364 1 96.69 71 PRO A N 1
ATOM 561 C CA . PRO A 1 71 ? 6.652 3.246 -0.854 1 96.69 71 PRO A CA 1
ATOM 562 C C . PRO A 1 71 ? 5.363 3.043 -1.644 1 96.69 71 PRO A C 1
ATOM 564 O O . PRO A 1 71 ? 5.332 2.256 -2.592 1 96.69 71 PRO A O 1
ATOM 567 N N . CYS A 1 72 ? 4.312 3.621 -1.273 1 96.94 72 CYS A N 1
ATOM 568 C CA . CYS A 1 72 ? 3.033 3.701 -1.969 1 96.94 72 CYS A CA 1
ATOM 569 C C . CYS A 1 72 ? 2.762 5.121 -2.451 1 96.94 72 CYS A C 1
ATOM 571 O O . CYS A 1 72 ? 2.881 6.074 -1.681 1 96.94 72 CYS A O 1
ATOM 573 N N . ILE A 1 73 ? 2.346 5.25 -3.713 1 97.06 73 ILE A N 1
ATOM 574 C 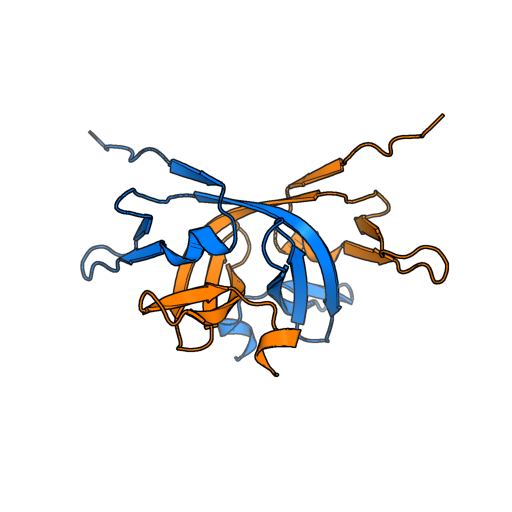CA . ILE A 1 73 ? 2.371 6.562 -4.344 1 97.06 73 ILE A CA 1
ATOM 575 C C . ILE A 1 73 ? 0.954 6.98 -4.727 1 97.06 73 ILE A C 1
ATOM 577 O O . ILE A 1 73 ? 0.267 6.273 -5.465 1 97.06 73 ILE A O 1
ATOM 581 N N . LEU A 1 74 ? 0.488 8.055 -4.18 1 96.75 74 LEU A N 1
ATOM 582 C CA . LEU A 1 74 ? -0.759 8.688 -4.598 1 96.75 74 LEU A CA 1
ATOM 583 C C . LEU A 1 74 ? -0.489 9.836 -5.562 1 96.75 74 LEU A C 1
ATOM 585 O O . LEU A 1 74 ? 0.359 10.688 -5.293 1 96.75 74 LEU A O 1
ATOM 589 N N . PHE A 1 75 ? -1.229 9.828 -6.633 1 95.88 75 PHE A N 1
ATOM 590 C CA . PHE A 1 75 ? -1.112 10.914 -7.598 1 95.88 75 PHE A CA 1
ATOM 591 C C . PHE A 1 75 ? -2.135 12.008 -7.312 1 95.88 75 PHE A C 1
ATOM 593 O O . PHE A 1 75 ? -3.311 11.727 -7.086 1 95.88 75 PHE A O 1
ATOM 600 N N . LEU A 1 76 ? -1.585 13.266 -7.355 1 94.38 76 LEU A N 1
ATOM 601 C CA . LEU A 1 76 ? -2.396 14.375 -6.875 1 94.38 76 LEU A CA 1
ATOM 602 C C . LEU A 1 76 ? -2.668 15.375 -7.996 1 94.38 76 LEU A C 1
ATOM 604 O O . LEU A 1 76 ? -1.848 15.531 -8.906 1 94.38 76 LEU A O 1
ATOM 608 N N . GLN A 1 77 ? -3.85 15.961 -7.934 1 92.19 77 GLN A N 1
ATOM 609 C CA . GLN A 1 77 ? -4.211 17.109 -8.742 1 92.19 77 GLN A CA 1
ATOM 610 C C . GLN A 1 77 ? -4.867 18.203 -7.891 1 92.19 77 GLN A C 1
ATOM 612 O O . GLN A 1 77 ? -5.617 17.891 -6.961 1 92.19 77 GLN A O 1
ATOM 617 N N . PRO A 1 78 ? -4.367 19.484 -8.234 1 86.69 78 PRO A N 1
ATOM 618 C CA . PRO A 1 78 ? -5.012 20.562 -7.477 1 86.69 78 PRO A CA 1
ATOM 619 C C . PRO A 1 78 ? -6.52 20.609 -7.691 1 86.69 78 PRO A C 1
ATOM 621 O O . PRO A 1 78 ? -7 20.359 -8.797 1 86.69 78 PRO A O 1
ATOM 624 N N . HIS A 1 79 ? -7.156 20.641 -6.555 1 78.75 79 HIS A N 1
ATOM 625 C CA . HIS A 1 79 ? -8.594 20.875 -6.629 1 78.75 79 HIS A CA 1
ATOM 626 C C . HIS A 1 79 ? -8.914 22.359 -6.52 1 78.75 79 HIS A C 1
ATOM 628 O O . HIS A 1 7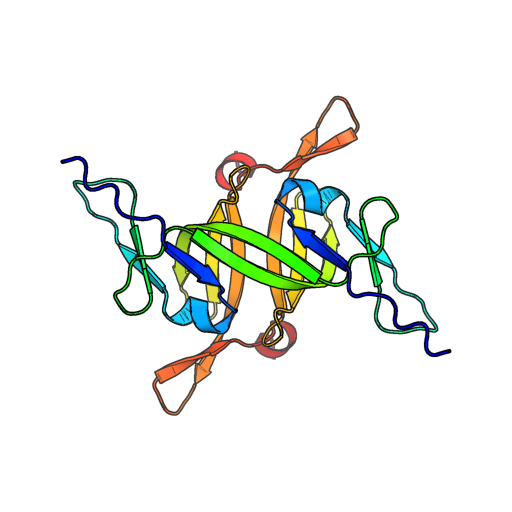9 ? -8.445 23.031 -5.598 1 78.75 79 HIS A O 1
ATOM 634 N N . ALA A 1 80 ? -9.391 23.031 -7.547 1 65.31 80 ALA A N 1
ATOM 635 C CA . ALA A 1 80 ? -9.656 24.453 -7.719 1 65.31 80 ALA A CA 1
ATOM 636 C C . ALA A 1 80 ? -10.297 25.047 -6.469 1 65.31 80 ALA A C 1
ATOM 638 O O . ALA A 1 80 ? -9.961 26.156 -6.059 1 65.31 80 ALA A O 1
ATOM 639 N N . GLU A 1 81 ? -11.258 24.484 -5.969 1 59.88 81 GLU A N 1
ATOM 640 C CA . GLU A 1 81 ? -12.148 25.188 -5.059 1 59.88 81 GLU A CA 1
ATOM 641 C C . GLU A 1 81 ? -11.523 25.344 -3.676 1 59.88 81 GLU A C 1
ATOM 643 O O . GLU A 1 81 ? -11.773 26.328 -2.977 1 59.88 81 GLU A O 1
ATOM 648 N N . HIS A 1 82 ? -10.727 24.406 -3.34 1 60.38 82 HIS A N 1
ATOM 649 C CA . HIS A 1 82 ? -10.414 24.531 -1.921 1 60.38 82 HIS A CA 1
ATOM 650 C C . HIS A 1 82 ? -8.906 24.422 -1.682 1 60.38 82 HIS A C 1
ATOM 652 O O . HIS A 1 82 ? -8.469 24.281 -0.539 1 60.38 82 HIS A O 1
ATOM 658 N N . GLY A 1 83 ? -8.211 24.734 -2.76 1 65.94 83 GLY A N 1
ATOM 659 C CA . GLY A 1 83 ? -6.785 24.625 -2.525 1 65.94 83 GLY A CA 1
ATOM 660 C C . GLY A 1 83 ? -6.359 23.234 -2.092 1 65.94 83 GLY A C 1
ATOM 661 O O . GLY A 1 83 ? -5.27 23.047 -1.536 1 65.94 83 GLY A O 1
ATOM 662 N N . ASP A 1 84 ? -7.297 22.438 -2.223 1 80.06 84 ASP A N 1
ATOM 663 C CA . ASP A 1 84 ? -7.051 21.062 -1.813 1 80.06 84 ASP A CA 1
ATOM 664 C C . ASP A 1 84 ? -6.613 20.203 -3 1 80.06 84 ASP A C 1
ATOM 666 O O . ASP A 1 84 ? -6.559 20.688 -4.133 1 80.06 84 ASP A O 1
ATOM 670 N N . TYR A 1 85 ? -5.98 19.203 -2.674 1 85.12 85 TYR A N 1
ATOM 671 C CA . TYR A 1 85 ? -5.605 18.234 -3.693 1 85.12 85 TYR A CA 1
ATOM 672 C C . TYR A 1 85 ? -6.582 17.062 -3.723 1 85.12 85 TYR A C 1
ATOM 674 O O . TYR A 1 85 ? -7.203 16.75 -2.709 1 85.12 85 TYR A O 1
ATOM 682 N N . VAL A 1 86 ? -6.754 16.562 -4.887 1 89.81 86 VAL A N 1
ATOM 683 C CA . VAL A 1 86 ? -7.5 15.32 -5.039 1 89.81 86 VAL A CA 1
ATOM 684 C C . VAL A 1 86 ? -6.574 14.219 -5.562 1 89.81 86 VAL A C 1
ATOM 686 O O . VAL A 1 86 ? -5.598 14.5 -6.262 1 89.81 86 VAL A O 1
ATOM 689 N N . VAL A 1 87 ? -6.863 13.016 -5.156 1 92.69 87 VAL A N 1
ATOM 690 C CA . VAL A 1 87 ? -6.109 11.875 -5.656 1 92.69 87 VAL A CA 1
ATOM 691 C C . VAL A 1 87 ? -6.629 11.477 -7.035 1 92.69 87 VAL A C 1
ATOM 693 O O . VAL A 1 87 ? -7.84 11.359 -7.238 1 92.69 87 VAL A O 1
ATOM 696 N N . VAL A 1 88 ? -5.707 11.281 -7.949 1 89.19 88 VAL A N 1
ATOM 697 C CA . VAL A 1 88 ? -6.105 10.898 -9.305 1 89.19 88 VAL A CA 1
ATOM 698 C C . VAL A 1 88 ? -5.359 9.641 -9.727 1 89.19 88 VAL A C 1
ATOM 700 O O . VAL A 1 88 ? -4.359 9.266 -9.109 1 89.19 88 VAL A O 1
ATOM 703 N N . SER A 1 89 ? -5.922 8.812 -10.695 1 81.31 89 SER A N 1
ATOM 704 C CA . SER A 1 89 ? -5.23 7.668 -11.281 1 81.31 89 SER A CA 1
ATOM 705 C C . SER A 1 89 ? -4.164 8.117 -12.273 1 81.31 89 SER A C 1
ATOM 707 O O . SER A 1 89 ? -4.324 9.141 -12.945 1 81.31 89 SER A O 1
ATOM 709 N N . PRO A 1 90 ? -2.893 7.574 -12.109 1 67.75 90 PRO A N 1
ATOM 710 C CA . PRO A 1 90 ? -1.814 8.039 -12.984 1 67.75 90 PRO A CA 1
ATOM 711 C C . PRO A 1 90 ? -2.246 8.156 -14.445 1 67.75 90 PRO A C 1
ATOM 713 O O . PRO A 1 90 ? -1.729 9.008 -15.18 1 67.75 90 PRO A O 1
ATOM 716 N N . ASP A 1 91 ? -2.814 7.117 -15.016 1 58.97 91 ASP A N 1
ATOM 717 C CA . ASP A 1 91 ? -3.146 7.285 -16.438 1 58.97 91 ASP A CA 1
ATOM 718 C C . ASP A 1 91 ? -3.783 8.648 -16.688 1 58.97 91 ASP A C 1
ATOM 720 O O . ASP A 1 91 ? -3.627 9.227 -17.766 1 58.97 91 ASP A O 1
ATOM 724 N N . ILE A 1 92 ? -4.535 9.195 -15.875 1 45.69 92 ILE A N 1
ATOM 725 C CA . ILE A 1 92 ? -5.215 10.469 -16.078 1 45.69 92 ILE A CA 1
ATOM 726 C C . ILE A 1 92 ? -4.246 11.617 -15.812 1 45.69 92 ILE A C 1
ATOM 728 O O . ILE A 1 92 ? -4.348 12.68 -16.438 1 45.69 92 ILE A O 1
ATOM 732 N N . ALA A 1 93 ? -3.357 11.539 -14.898 1 42.06 93 ALA A N 1
ATOM 733 C CA . ALA A 1 93 ? -2.463 12.656 -14.633 1 42.06 93 ALA A CA 1
ATOM 734 C C . ALA A 1 93 ? -1.611 12.984 -15.852 1 42.06 93 ALA A C 1
ATOM 736 O O . ALA A 1 93 ? -0.953 14.023 -15.898 1 42.06 93 ALA A O 1
ATOM 737 N N . ARG A 1 94 ? -1.24 12.008 -16.641 1 37.53 94 ARG A N 1
ATOM 738 C CA . ARG A 1 94 ? -0.436 12.242 -17.828 1 37.53 94 ARG A CA 1
ATOM 739 C C . ARG A 1 94 ? -1.281 12.836 -18.953 1 37.53 94 ARG A C 1
ATOM 741 O O . ARG A 1 94 ? -0.763 13.164 -20.031 1 37.53 94 ARG A O 1
ATOM 748 N N . ARG A 1 95 ? -2.471 12.867 -18.719 1 30.94 95 ARG A N 1
ATOM 749 C CA . ARG A 1 95 ? -3.086 13.555 -19.844 1 30.94 95 ARG A CA 1
ATOM 750 C C . ARG A 1 95 ? -3.066 15.07 -19.641 1 30.94 95 ARG A C 1
ATOM 752 O O . ARG A 1 95 ? -3.285 15.547 -18.516 1 30.94 95 ARG A O 1
ATOM 759 N N . MET B 1 1 ? 4.797 5.07 35.938 1 35.78 1 MET B N 1
ATOM 760 C CA . MET B 1 1 ? 3.617 4.676 35.156 1 35.78 1 MET B CA 1
ATOM 761 C C . MET B 1 1 ? 3.906 4.707 33.656 1 35.78 1 MET B C 1
ATOM 763 O O . MET B 1 1 ? 4.172 5.77 33.094 1 35.78 1 MET B O 1
ATOM 767 N N . THR B 1 2 ? 4.598 3.771 33.219 1 44.31 2 THR B N 1
ATOM 768 C CA . THR B 1 2 ? 4.918 3.615 31.812 1 44.31 2 THR B CA 1
ATOM 769 C C . THR B 1 2 ? 3.684 3.84 30.953 1 44.31 2 THR B C 1
ATOM 771 O O . THR B 1 2 ? 2.758 3.025 30.953 1 44.31 2 THR B O 1
ATOM 774 N N . THR B 1 3 ? 3.178 5 30.844 1 50.16 3 THR B N 1
ATOM 775 C CA . THR B 1 3 ? 2.031 5.316 30 1 50.16 3 THR B CA 1
ATOM 776 C C . THR B 1 3 ? 2.139 4.605 28.656 1 50.16 3 THR B C 1
ATOM 778 O O . THR B 1 3 ? 2.986 4.953 27.828 1 50.16 3 THR B O 1
ATOM 781 N N . ILE B 1 4 ? 1.98 3.412 28.703 1 53.38 4 ILE B N 1
ATOM 782 C CA . ILE B 1 4 ? 1.903 2.682 27.438 1 53.38 4 ILE B CA 1
ATOM 783 C C . ILE B 1 4 ? 0.955 3.402 26.484 1 53.38 4 ILE B C 1
ATOM 785 O O . ILE B 1 4 ? -0.236 3.549 26.766 1 53.38 4 ILE B O 1
ATOM 789 N N . ASN B 1 5 ? 1.433 4.25 25.719 1 60.69 5 ASN B N 1
ATOM 790 C CA . ASN B 1 5 ? 0.582 4.848 24.688 1 60.69 5 ASN B CA 1
ATOM 791 C C . ASN B 1 5 ? -0.143 3.785 23.875 1 60.69 5 ASN B C 1
ATOM 793 O O . ASN B 1 5 ? 0.492 2.904 23.297 1 60.69 5 ASN B O 1
ATOM 797 N N . PRO B 1 6 ? -1.356 3.672 24.172 1 72.81 6 PRO B N 1
ATOM 798 C CA . PRO B 1 6 ? -2.117 2.654 23.438 1 72.81 6 PRO B CA 1
ATOM 799 C C . PRO B 1 6 ? -1.839 2.674 21.938 1 72.81 6 PRO B C 1
ATOM 801 O O . PRO B 1 6 ? -1.603 3.738 21.359 1 72.81 6 PRO B O 1
ATOM 804 N N . ILE B 1 7 ? -1.531 1.479 21.375 1 75.31 7 ILE B N 1
ATOM 805 C CA . ILE B 1 7 ? -1.437 1.306 19.922 1 75.31 7 ILE B CA 1
ATOM 806 C C . ILE B 1 7 ? -2.789 1.601 19.281 1 75.31 7 ILE B C 1
ATOM 808 O O . ILE B 1 7 ? -3.799 0.985 19.641 1 75.31 7 ILE B O 1
ATOM 812 N N . VAL B 1 8 ? -2.852 2.705 18.484 1 87.12 8 VAL B N 1
ATOM 813 C CA . VAL B 1 8 ? -4.07 3.084 17.781 1 87.12 8 VAL B CA 1
ATOM 814 C C . VAL B 1 8 ? -4 2.59 16.328 1 87.12 8 VAL B C 1
ATOM 816 O O . VAL B 1 8 ? -3.037 2.873 15.617 1 87.12 8 VAL B O 1
ATOM 819 N N . PHE B 1 9 ? -5.047 1.797 15.992 1 90.19 9 PHE B N 1
ATOM 820 C CA . PHE B 1 9 ? -5.164 1.223 14.656 1 90.19 9 PHE B CA 1
ATOM 821 C C . PHE B 1 9 ? -6.137 2.027 13.805 1 90.19 9 PHE B C 1
ATOM 823 O O . PHE B 1 9 ? -7.207 2.414 14.273 1 90.19 9 PHE B O 1
ATOM 830 N N . TRP B 1 10 ? -5.707 2.395 12.625 1 94.62 10 TRP B N 1
ATOM 831 C CA . TRP B 1 10 ? -6.562 3.119 11.695 1 94.62 10 TRP B CA 1
ATOM 832 C C . TRP B 1 10 ? -6.73 2.346 10.391 1 94.62 10 TRP B C 1
ATOM 834 O O . TRP B 1 10 ? -5.746 1.87 9.812 1 94.62 10 TRP B O 1
ATOM 844 N N . LYS B 1 11 ? -7.945 2.17 9.969 1 95.12 11 LYS B N 1
ATOM 845 C CA . LYS B 1 11 ? -8.211 1.736 8.602 1 95.12 11 LYS B CA 1
ATOM 846 C C . LYS B 1 11 ? -8.289 2.928 7.648 1 95.12 11 LYS B C 1
ATOM 848 O O . LYS B 1 11 ? -9.141 3.805 7.812 1 95.12 11 LYS B O 1
ATOM 853 N N . LEU B 1 12 ? -7.367 2.941 6.695 1 96.25 12 LEU B N 1
ATOM 854 C CA . LEU B 1 12 ? -7.262 4.125 5.852 1 96.25 12 LEU B CA 1
ATOM 855 C C . LEU B 1 12 ? -7.395 3.756 4.379 1 96.25 12 LEU B C 1
ATOM 857 O O . LEU B 1 12 ? -6.977 2.674 3.965 1 96.25 12 LEU B O 1
ATOM 861 N N . ARG B 1 13 ? -8.039 4.633 3.648 1 96.56 13 ARG B N 1
ATOM 862 C CA . ARG B 1 13 ? -8.047 4.617 2.189 1 96.56 13 ARG B CA 1
ATOM 863 C C . ARG B 1 13 ? -7.117 5.688 1.627 1 96.56 13 ARG B C 1
ATOM 865 O O . ARG B 1 13 ? -6.633 6.547 2.367 1 96.56 13 ARG B O 1
ATOM 872 N N . ALA B 1 14 ? -6.941 5.629 0.366 1 95.69 14 ALA B N 1
ATOM 873 C CA . ALA B 1 14 ? -6.035 6.551 -0.311 1 95.69 14 ALA B CA 1
ATOM 874 C C . ALA B 1 14 ? -6.281 7.988 0.137 1 95.69 14 ALA B C 1
ATOM 876 O O . ALA B 1 14 ? -5.355 8.672 0.578 1 95.69 14 ALA B O 1
ATOM 877 N N . TYR B 1 15 ? -7.488 8.43 0.157 1 93.06 15 TYR B N 1
ATOM 878 C CA . TYR B 1 15 ? -7.824 9.812 0.456 1 93.06 15 TYR B CA 1
ATOM 879 C C . TYR B 1 15 ? -7.523 10.148 1.912 1 93.06 15 TYR B C 1
ATOM 881 O O . TYR B 1 15 ? -7.258 11.305 2.25 1 93.06 15 TYR B O 1
ATOM 889 N N . ASP B 1 16 ? -7.609 9.133 2.756 1 95 16 ASP B N 1
ATOM 890 C CA . ASP B 1 16 ? -7.359 9.367 4.172 1 95 16 ASP B CA 1
ATOM 891 C C . ASP B 1 16 ? -5.902 9.758 4.414 1 95 16 ASP B C 1
ATOM 893 O O . ASP B 1 16 ? -5.598 10.492 5.355 1 95 16 ASP B O 1
ATOM 897 N N . PHE B 1 17 ? -5.043 9.359 3.549 1 95.44 17 PHE B N 1
ATOM 898 C CA . PHE B 1 17 ? -3.619 9.602 3.742 1 95.44 17 PHE B CA 1
ATOM 899 C C . PHE B 1 17 ? -3.301 11.086 3.568 1 95.44 17 PHE B C 1
ATOM 901 O O . PHE B 1 17 ? -2.26 11.562 4.031 1 95.44 17 PHE B O 1
ATOM 908 N N . LEU B 1 18 ? -4.191 11.797 2.867 1 93.12 18 LEU B N 1
ATOM 909 C CA . LEU B 1 18 ? -3.977 13.219 2.609 1 93.12 18 LEU B CA 1
ATOM 910 C C . LEU B 1 18 ? -3.977 14.016 3.91 1 93.12 18 LEU B C 1
ATOM 912 O O . LEU B 1 18 ? -3.471 15.141 3.955 1 93.12 18 LEU B O 1
ATOM 916 N N . SER B 1 19 ? -4.441 13.375 4.984 1 93.5 19 SER B N 1
ATOM 917 C CA . SER B 1 19 ? -4.574 14.094 6.246 1 93.5 19 SER B CA 1
ATOM 918 C C . SER B 1 19 ? -3.498 1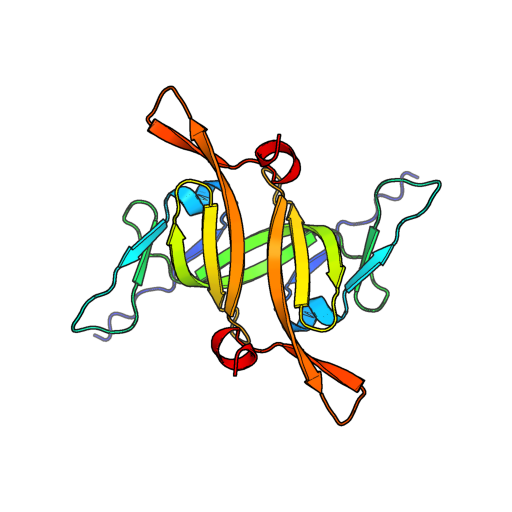3.68 7.242 1 93.5 19 SER B C 1
ATOM 920 O O . SER B 1 19 ? -3.557 14.047 8.414 1 93.5 19 SER B O 1
ATOM 922 N N . LEU B 1 20 ? -2.539 12.906 6.766 1 94.31 20 LEU B N 1
ATOM 923 C CA . LEU B 1 20 ? -1.469 12.461 7.652 1 94.31 20 LEU B CA 1
ATOM 924 C C . LEU B 1 20 ? -0.411 13.547 7.82 1 94.31 20 LEU B C 1
ATOM 926 O O . LEU B 1 20 ? -0.126 14.297 6.879 1 94.31 20 LEU B O 1
ATOM 930 N N . SER B 1 21 ? 0.137 13.57 9.023 1 89.5 21 SER B N 1
ATOM 931 C CA . SER B 1 21 ? 1.267 14.438 9.344 1 89.5 21 SER B CA 1
ATOM 932 C C . SER B 1 21 ? 2.34 13.688 10.117 1 89.5 21 SER B C 1
ATOM 934 O O . SER B 1 21 ? 2.027 12.891 11.016 1 89.5 21 SER B O 1
ATOM 936 N N . ILE B 1 22 ? 3.576 13.812 9.664 1 86.5 22 ILE B N 1
ATOM 937 C CA . ILE B 1 22 ? 4.695 13.234 10.398 1 86.5 22 ILE B CA 1
ATOM 938 C C . ILE B 1 22 ? 5.41 14.328 11.195 1 86.5 22 ILE B C 1
ATOM 940 O O . ILE B 1 22 ? 5.703 15.398 10.664 1 86.5 22 ILE B O 1
ATOM 944 N N . HIS B 1 23 ? 5.57 13.953 12.352 1 85.31 23 HIS B N 1
ATOM 945 C CA . HIS B 1 23 ? 6.242 14.891 13.242 1 85.31 23 HIS B CA 1
ATOM 946 C C . HIS B 1 23 ? 7.605 14.359 13.672 1 85.31 23 HIS B C 1
ATOM 948 O O . HIS B 1 23 ? 7.723 13.203 14.078 1 85.31 23 HIS B O 1
ATOM 954 N N . ILE B 1 24 ? 8.625 15.109 13.383 1 77.75 24 ILE B N 1
ATOM 955 C CA . ILE B 1 24 ? 9.977 14.75 13.789 1 77.75 24 ILE B CA 1
ATOM 956 C C . ILE B 1 24 ? 10.406 15.602 14.984 1 77.75 24 ILE B C 1
ATOM 958 O O . ILE B 1 24 ? 10.266 16.828 14.961 1 77.75 24 ILE B O 1
ATOM 962 N N . HIS B 1 25 ? 10.594 14.938 16.031 1 70.5 25 HIS B N 1
ATOM 963 C CA . HIS B 1 25 ? 11.109 15.695 17.172 1 70.5 25 HIS B CA 1
ATOM 964 C C . HIS B 1 25 ? 12.633 15.57 17.266 1 70.5 25 HIS B C 1
ATOM 966 O O . HIS B 1 25 ? 13.164 14.461 17.328 1 70.5 25 HIS B O 1
ATOM 972 N N . PRO B 1 26 ? 13.312 16.672 17.141 1 65.88 26 PRO B N 1
ATOM 973 C CA . PRO B 1 26 ? 14.781 16.688 17.203 1 65.88 26 PRO B CA 1
ATOM 974 C C . PRO B 1 26 ? 15.32 15.852 18.375 1 65.88 26 PRO B C 1
ATOM 976 O O . PRO B 1 26 ? 16.375 15.234 18.25 1 65.88 26 PRO B O 1
ATOM 979 N N . ASN B 1 27 ? 14.719 15.891 19.484 1 65.25 27 ASN B N 1
ATOM 980 C CA . ASN B 1 27 ? 15.227 15.227 20.688 1 65.25 27 ASN B CA 1
ATOM 981 C C . ASN B 1 27 ? 14.594 13.852 20.875 1 65.25 27 ASN B C 1
ATOM 983 O O . ASN B 1 27 ? 14.883 13.164 21.859 1 65.25 27 ASN B O 1
ATOM 987 N N . SER B 1 28 ? 13.641 13.523 20.219 1 60.78 28 SER B N 1
ATOM 988 C CA . SER B 1 28 ? 12.953 12.258 20.406 1 60.78 28 SER B CA 1
ATOM 989 C C . SER B 1 28 ? 12.773 11.516 19.094 1 60.78 28 SER B C 1
ATOM 991 O O . SER B 1 28 ? 11.656 11.414 18.578 1 60.78 28 SER B O 1
ATOM 993 N N . PRO B 1 29 ? 13.812 11.039 18.625 1 58.97 29 PRO B N 1
ATOM 994 C CA . PRO B 1 29 ? 13.672 10.094 17.516 1 58.97 29 PRO B CA 1
ATOM 995 C C . PRO B 1 29 ? 13.031 8.781 17.953 1 58.97 29 PRO B C 1
ATOM 997 O O . PRO B 1 29 ? 13.133 8.391 19.125 1 58.97 29 PRO B O 1
ATOM 1000 N N . PRO B 1 30 ? 11.992 8.117 17.203 1 62.22 30 PRO B N 1
ATOM 1001 C CA . PRO B 1 30 ? 11.648 8.273 15.797 1 62.22 30 PRO B CA 1
ATOM 1002 C C . PRO B 1 30 ? 10.477 9.219 15.57 1 62.22 30 PRO B C 1
ATOM 1004 O O . PRO B 1 30 ? 9.758 9.562 16.516 1 62.22 30 PRO B O 1
ATOM 1007 N N . SER B 1 31 ? 10.133 9.82 14.578 1 76.62 31 SER B N 1
ATOM 1008 C CA . SER B 1 31 ? 9.016 10.641 14.125 1 76.62 31 SER B CA 1
ATOM 1009 C C . SER B 1 31 ? 7.68 9.969 14.438 1 76.62 31 SER B C 1
ATOM 1011 O O . SER B 1 31 ? 7.621 8.758 14.633 1 76.62 31 SER B O 1
ATOM 1013 N N . PHE B 1 32 ? 6.742 10.742 14.93 1 86 32 PHE B N 1
ATOM 1014 C CA . PHE B 1 32 ? 5.41 10.188 15.133 1 86 32 PHE B CA 1
ATOM 1015 C C . PHE B 1 32 ? 4.434 10.734 14.102 1 86 32 PHE B C 1
ATOM 1017 O O . PHE B 1 32 ? 4.676 11.789 13.5 1 86 32 PHE B O 1
ATOM 1024 N N . THR B 1 33 ? 3.492 9.891 13.773 1 91 33 THR B N 1
ATOM 1025 C CA . THR B 1 33 ? 2.492 10.227 12.766 1 91 33 THR B CA 1
ATOM 1026 C C . THR B 1 33 ? 1.153 10.555 13.422 1 91 33 THR B C 1
ATOM 1028 O O . THR B 1 33 ? 0.758 9.906 14.398 1 91 33 THR B O 1
ATOM 1031 N N . THR B 1 34 ? 0.551 11.586 12.969 1 93.19 34 THR B N 1
ATOM 1032 C CA . THR B 1 34 ? -0.8 11.914 13.406 1 93.19 34 THR B CA 1
ATOM 1033 C C . THR B 1 34 ? -1.733 12.078 12.211 1 93.19 34 THR B C 1
ATOM 1035 O O . THR B 1 34 ? -1.275 12.273 11.078 1 93.19 34 THR B O 1
ATOM 1038 N N . ARG B 1 35 ? -2.979 11.867 12.422 1 93.38 35 ARG B N 1
ATOM 1039 C CA . ARG B 1 35 ? -4.051 12.188 11.492 1 93.38 35 ARG B CA 1
ATOM 1040 C C . ARG B 1 35 ? -5.129 13.039 12.156 1 93.38 35 ARG B C 1
ATOM 1042 O O . ARG B 1 35 ? -5.797 12.578 13.086 1 93.38 35 ARG B O 1
ATOM 1049 N N . ARG B 1 36 ? -5.289 14.203 11.641 1 92.56 36 ARG B N 1
ATOM 1050 C CA . ARG B 1 36 ? -6.266 15.133 12.195 1 92.56 36 ARG B CA 1
ATOM 1051 C C . ARG B 1 36 ? -6.07 15.305 13.695 1 92.56 36 ARG B C 1
ATOM 1053 O O . ARG B 1 36 ? -7.039 15.266 14.461 1 92.56 36 ARG B O 1
ATOM 1060 N N . GLY B 1 37 ? -4.809 15.273 14.094 1 89.44 37 GLY B N 1
ATOM 1061 C CA . GLY B 1 37 ? -4.477 15.586 15.477 1 89.44 37 GLY B CA 1
ATOM 1062 C C . GLY B 1 37 ? -4.406 14.359 16.359 1 89.44 37 GLY B C 1
ATOM 1063 O O . GLY B 1 37 ? -4.004 14.453 17.531 1 89.44 37 GLY B O 1
ATOM 1064 N N . ARG B 1 38 ? -4.859 13.266 15.914 1 92.69 38 ARG B N 1
ATOM 1065 C CA . ARG B 1 38 ? -4.832 12.031 16.688 1 92.69 38 ARG B CA 1
ATOM 1066 C C . ARG B 1 38 ? -3.631 11.164 16.312 1 92.69 38 ARG B C 1
ATOM 1068 O O . ARG B 1 38 ? -3.242 11.109 15.148 1 92.69 38 ARG B O 1
ATOM 1075 N N . PRO B 1 39 ? -3.072 10.469 17.328 1 90.5 39 PRO B N 1
ATOM 1076 C CA . PRO B 1 39 ? -1.917 9.617 17.031 1 90.5 39 PRO B CA 1
ATOM 1077 C C . PRO B 1 39 ? -2.271 8.43 16.141 1 90.5 39 PRO B C 1
ATOM 1079 O O . PRO B 1 39 ? -3.352 7.852 16.266 1 90.5 39 PRO B O 1
ATOM 1082 N N . VAL B 1 40 ? -1.358 8.164 15.234 1 92.38 40 VAL B N 1
ATOM 1083 C CA . VAL B 1 40 ? -1.478 6.992 14.375 1 92.38 40 VAL B CA 1
ATOM 1084 C C . VAL B 1 40 ? -0.308 6.043 14.625 1 92.38 40 VAL B C 1
ATOM 1086 O O . VAL B 1 40 ? 0.843 6.375 14.336 1 92.38 40 VAL B O 1
ATOM 1089 N N . SER B 1 41 ? -0.54 4.895 15.203 1 91.81 41 SER B N 1
ATOM 1090 C CA . SER B 1 41 ? 0.506 3.908 15.438 1 91.81 41 SER B CA 1
ATOM 1091 C C . SER B 1 41 ? 0.606 2.916 14.289 1 91.81 41 SER B C 1
ATOM 1093 O O . SER B 1 41 ? 1.698 2.658 13.773 1 91.81 41 SER B O 1
ATOM 1095 N N . LEU B 1 42 ? -0.509 2.322 13.977 1 95.25 42 LEU B N 1
ATOM 1096 C CA . LEU B 1 42 ? -0.601 1.353 12.891 1 95.25 42 LEU B CA 1
ATOM 1097 C C . LEU B 1 42 ? -1.736 1.708 11.938 1 95.25 42 LEU B C 1
ATOM 1099 O O . LEU B 1 42 ? -2.764 2.244 12.359 1 95.25 42 LEU B O 1
ATOM 1103 N N . ILE B 1 43 ? -1.46 1.425 10.68 1 96.56 43 ILE B N 1
ATOM 1104 C CA . ILE B 1 43 ? -2.514 1.612 9.688 1 96.56 43 ILE B CA 1
ATOM 1105 C C . ILE B 1 43 ? -2.824 0.281 9.008 1 96.56 43 ILE B C 1
ATOM 1107 O O . ILE B 1 43 ? -1.947 -0.576 8.875 1 96.56 43 ILE B O 1
ATOM 1111 N N . GLU B 1 44 ? -4.074 0.159 8.68 1 96.25 44 GLU B N 1
ATOM 1112 C CA . GLU B 1 44 ? -4.57 -0.961 7.891 1 96.25 44 GLU B CA 1
ATOM 1113 C C . GLU B 1 44 ? -5.203 -0.478 6.586 1 96.25 44 GLU B C 1
ATOM 1115 O O . GLU B 1 44 ? -5.992 0.47 6.59 1 96.25 44 GLU B O 1
ATOM 1120 N N . THR B 1 45 ? -4.844 -1.093 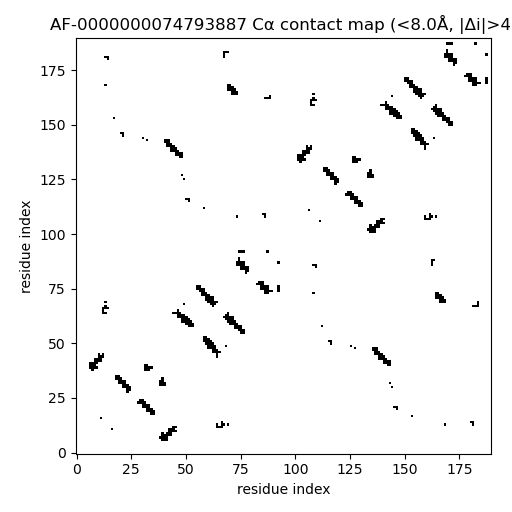5.52 1 95.62 45 THR B N 1
ATOM 1121 C CA . THR B 1 45 ? -5.441 -0.809 4.219 1 95.62 45 THR B CA 1
ATOM 1122 C C . THR B 1 45 ? -5.98 -2.086 3.582 1 95.62 45 THR B C 1
ATOM 1124 O O . THR B 1 45 ? -5.363 -3.146 3.688 1 95.62 45 THR B O 1
ATOM 1127 N N . VAL B 1 46 ? -7.121 -1.969 2.998 1 96.38 46 VAL B N 1
ATOM 1128 C CA . VAL B 1 46 ? -7.77 -3.084 2.312 1 96.38 46 VAL B CA 1
ATOM 1129 C C . VAL B 1 46 ? -8.039 -2.709 0.856 1 96.38 46 VAL B C 1
ATOM 1131 O O . VAL B 1 46 ? -8.422 -1.577 0.562 1 96.38 46 VAL B O 1
ATOM 1134 N N . GLY B 1 47 ? -7.848 -3.637 0.028 1 96.06 47 GLY B N 1
ATOM 1135 C CA . GLY B 1 47 ? -8.148 -3.4 -1.375 1 96.06 47 GLY B CA 1
ATOM 1136 C C . GLY B 1 47 ? -7.992 -4.641 -2.236 1 96.06 47 GLY B C 1
ATOM 1137 O O . GLY B 1 47 ? -7.754 -5.734 -1.721 1 96.06 47 GLY B O 1
ATOM 1138 N N . ARG B 1 48 ? -8.219 -4.469 -3.475 1 94 48 ARG B N 1
ATOM 1139 C CA . ARG B 1 48 ? -8.047 -5.508 -4.484 1 94 48 ARG B CA 1
ATOM 1140 C C . ARG B 1 48 ? -6.793 -5.254 -5.316 1 94 48 ARG B C 1
ATOM 1142 O O . ARG B 1 48 ? -6.508 -4.117 -5.691 1 94 48 ARG B O 1
ATOM 1149 N N . VAL B 1 49 ? -6.066 -6.336 -5.547 1 93.62 49 VAL B N 1
ATOM 1150 C CA . VAL B 1 49 ? -4.941 -6.223 -6.465 1 93.62 49 VAL B CA 1
ATOM 1151 C C . VAL B 1 49 ? -5.449 -6.137 -7.902 1 93.62 49 VAL B C 1
ATOM 1153 O O . VAL B 1 49 ? -6.176 -7.02 -8.359 1 93.62 49 VAL B O 1
ATOM 1156 N N . VAL B 1 50 ? -5.055 -5.059 -8.625 1 91.56 50 VAL B N 1
ATOM 1157 C CA . VAL B 1 50 ? -5.613 -4.883 -9.961 1 91.56 50 VAL B CA 1
ATOM 1158 C C . VAL B 1 50 ? -4.5 -4.977 -11.008 1 91.56 50 VAL B C 1
ATOM 1160 O O . VAL B 1 50 ? -4.773 -5.156 -12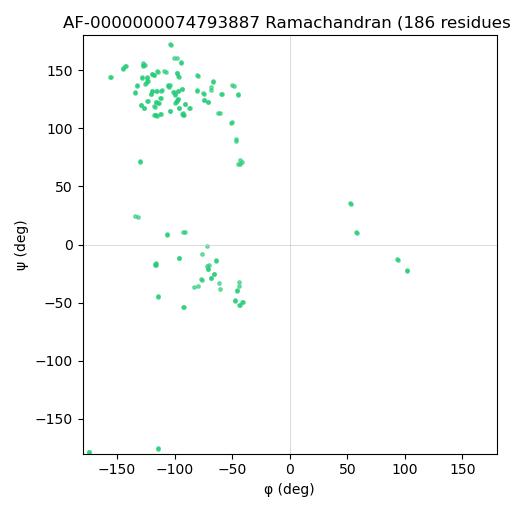.195 1 91.56 50 VAL B O 1
ATOM 1163 N N . SER B 1 51 ? -3.256 -4.867 -10.594 1 90.81 51 SER B N 1
ATOM 1164 C CA . SER B 1 51 ? -2.141 -5.051 -11.523 1 90.81 51 SER B CA 1
ATOM 1165 C C . SER B 1 51 ? -0.871 -5.457 -10.781 1 90.81 51 SER B C 1
ATOM 1167 O O . SER B 1 51 ? -0.638 -5.02 -9.648 1 90.81 51 SER B O 1
ATOM 1169 N N . VAL B 1 52 ? -0.114 -6.262 -11.352 1 92.81 52 VAL B N 1
ATOM 1170 C CA . VAL B 1 52 ? 1.215 -6.664 -10.898 1 92.81 52 VAL B CA 1
ATOM 1171 C C . VAL B 1 52 ? 2.215 -6.516 -12.047 1 92.81 52 VAL B C 1
ATOM 1173 O O . VAL B 1 52 ? 2.021 -7.086 -13.117 1 92.81 52 VAL B O 1
ATOM 1176 N N . GLN B 1 53 ? 3.168 -5.734 -11.852 1 92.75 53 GLN B N 1
ATOM 1177 C CA . GLN B 1 53 ? 4.223 -5.523 -12.836 1 92.75 53 GLN B CA 1
ATOM 1178 C C . GLN B 1 53 ? 5.598 -5.812 -12.242 1 92.75 53 GLN B C 1
ATOM 1180 O O . GLN B 1 53 ? 6 -5.188 -11.258 1 92.75 53 GLN B O 1
ATOM 1185 N N . ARG B 1 54 ? 6.344 -6.738 -12.875 1 92.81 54 ARG B N 1
ATOM 1186 C CA . ARG B 1 54 ? 7.641 -7.148 -12.352 1 92.81 54 ARG B CA 1
ATOM 1187 C C . ARG B 1 54 ? 8.766 -6.77 -13.312 1 92.81 54 ARG B C 1
ATOM 1189 O O . ARG B 1 54 ? 8.617 -6.906 -14.523 1 92.81 54 ARG B O 1
ATOM 1196 N N . THR B 1 55 ? 9.797 -6.184 -12.859 1 93.38 55 THR B N 1
ATOM 1197 C CA . THR B 1 55 ? 11.094 -6.055 -13.516 1 93.38 55 THR B CA 1
ATOM 1198 C C . THR B 1 55 ? 12.172 -6.809 -12.742 1 93.38 55 THR B C 1
ATOM 1200 O O . THR B 1 55 ? 11.875 -7.504 -11.773 1 93.38 55 THR B O 1
ATOM 1203 N N . ASP B 1 56 ? 13.406 -6.727 -13.148 1 90.62 56 ASP B N 1
ATOM 1204 C CA . ASP B 1 56 ? 14.492 -7.375 -12.43 1 90.62 56 ASP B CA 1
ATOM 1205 C C . ASP B 1 56 ? 14.766 -6.684 -11.102 1 90.62 56 ASP B C 1
ATOM 1207 O O . ASP B 1 56 ? 15.406 -7.254 -10.211 1 90.62 56 ASP B O 1
ATOM 1211 N N . GLU B 1 57 ? 14.281 -5.484 -10.984 1 94.31 57 GLU B N 1
ATOM 1212 C CA . GLU B 1 57 ? 14.688 -4.703 -9.812 1 94.31 57 GLU B CA 1
ATOM 1213 C C . GLU B 1 57 ? 13.484 -4.375 -8.93 1 94.31 57 GLU B C 1
ATOM 1215 O O . GLU B 1 57 ? 13.648 -3.99 -7.77 1 94.31 57 GLU B O 1
ATOM 1220 N N . THR B 1 58 ? 12.297 -4.523 -9.555 1 95.62 58 THR B N 1
ATOM 1221 C CA . THR B 1 58 ? 11.156 -4.066 -8.766 1 95.62 58 THR B CA 1
ATOM 1222 C C . THR B 1 58 ? 9.938 -4.945 -9.016 1 95.62 58 THR B C 1
ATOM 1224 O O . THR B 1 58 ? 9.836 -5.602 -10.055 1 95.62 58 THR B O 1
ATOM 1227 N N . LEU B 1 59 ? 9.086 -5.059 -8.062 1 95.56 59 LEU B N 1
ATOM 1228 C CA . LEU B 1 59 ? 7.715 -5.535 -8.156 1 95.56 59 LEU B CA 1
ATOM 1229 C C . LEU B 1 59 ? 6.73 -4.426 -7.805 1 95.56 59 LEU B C 1
ATOM 1231 O O . LEU B 1 59 ? 6.68 -3.975 -6.66 1 95.56 59 LEU B O 1
ATOM 1235 N N . THR B 1 60 ? 5.992 -3.945 -8.805 1 96.12 60 THR B N 1
ATOM 1236 C CA . THR B 1 60 ? 4.965 -2.936 -8.57 1 96.12 60 THR B CA 1
ATOM 1237 C C . THR B 1 60 ? 3.582 -3.576 -8.492 1 96.12 60 THR B C 1
ATOM 1239 O O . THR B 1 60 ? 3.148 -4.246 -9.43 1 96.12 60 THR B O 1
ATOM 1242 N N . ILE B 1 61 ? 2.924 -3.357 -7.375 1 95.44 61 ILE B N 1
ATOM 1243 C CA . ILE B 1 61 ? 1.568 -3.854 -7.168 1 95.44 61 ILE B CA 1
ATOM 1244 C C . ILE B 1 61 ? 0.593 -2.68 -7.102 1 95.44 61 ILE B C 1
ATOM 1246 O O . ILE B 1 61 ? 0.79 -1.743 -6.324 1 95.44 61 ILE B O 1
ATOM 1250 N N . ARG B 1 62 ? -0.432 -2.695 -7.902 1 94.75 62 ARG B N 1
ATOM 1251 C CA . ARG B 1 62 ? -1.491 -1.699 -7.781 1 94.75 62 ARG B CA 1
ATOM 1252 C C . ARG B 1 62 ? -2.668 -2.242 -6.977 1 94.75 62 ARG B C 1
ATOM 1254 O O . ARG B 1 62 ? -3.221 -3.293 -7.309 1 94.75 62 ARG B O 1
ATOM 1261 N N . VAL B 1 63 ? -2.99 -1.519 -5.984 1 95.06 63 VAL B N 1
ATOM 1262 C CA . VAL B 1 63 ? -4.074 -1.928 -5.098 1 95.06 63 VAL B CA 1
ATOM 1263 C C . VAL B 1 63 ? -5.215 -0.915 -5.172 1 95.06 63 VAL B C 1
ATOM 1265 O O . VAL B 1 63 ? -5.008 0.277 -4.93 1 95.06 63 VAL B O 1
ATOM 1268 N N . TYR B 1 64 ? -6.383 -1.424 -5.52 1 94.44 64 TYR B N 1
ATOM 1269 C CA . TYR B 1 64 ? -7.582 -0.594 -5.551 1 94.44 64 TYR B CA 1
ATOM 1270 C C . TYR B 1 64 ? -8.328 -0.668 -4.227 1 94.44 64 TYR B C 1
ATOM 1272 O O . TYR B 1 64 ? -8.867 -1.72 -3.867 1 94.44 64 TYR B O 1
ATOM 1280 N N . ASP B 1 65 ? -8.359 0.418 -3.527 1 94.44 65 ASP B N 1
ATOM 1281 C CA . ASP B 1 65 ? -8.977 0.407 -2.205 1 94.44 65 ASP B CA 1
ATOM 1282 C C . ASP B 1 65 ? -10.453 0.802 -2.283 1 94.44 65 ASP B C 1
ATOM 1284 O O . ASP B 1 65 ? -11.086 1.064 -1.259 1 94.44 65 ASP B O 1
ATOM 1288 N N . GLY B 1 66 ? -11.039 0.894 -3.387 1 91.44 66 GLY B N 1
ATOM 1289 C CA . GLY B 1 66 ? -12.398 1.354 -3.609 1 91.44 66 GLY B CA 1
ATOM 1290 C C . GLY B 1 66 ? -12.469 2.781 -4.117 1 91.44 66 GLY B C 1
ATOM 1291 O O . GLY B 1 66 ? -13.484 3.191 -4.688 1 91.44 66 GLY B O 1
ATOM 1292 N N . SER B 1 67 ? -11.477 3.621 -3.916 1 89.44 67 SER B N 1
ATOM 1293 C CA . SER B 1 67 ? -11.445 5.016 -4.348 1 89.44 67 SER B CA 1
ATOM 1294 C C . SER B 1 67 ? -10.367 5.242 -5.398 1 89.44 67 SER B C 1
ATOM 1296 O O . SER B 1 67 ? -10.609 5.895 -6.418 1 89.44 67 SER B O 1
ATOM 1298 N N . SER B 1 68 ? -9.219 4.734 -5.227 1 92.5 68 SER B N 1
ATOM 1299 C CA . SER B 1 68 ? -8.078 4.918 -6.113 1 92.5 68 SER B CA 1
ATOM 1300 C C . SER B 1 68 ? -7.246 3.643 -6.219 1 92.5 68 SER B C 1
ATOM 1302 O O . SER B 1 68 ? -7.297 2.787 -5.332 1 92.5 68 SER B O 1
ATOM 1304 N N . SER B 1 69 ? -6.578 3.545 -7.352 1 94.38 69 SER B N 1
ATOM 1305 C CA . SER B 1 69 ? -5.555 2.518 -7.527 1 94.38 69 SER B CA 1
ATOM 1306 C C . SER B 1 69 ? -4.18 3.033 -7.113 1 94.38 69 SER B C 1
ATOM 1308 O O . SER B 1 69 ? -3.688 4.02 -7.664 1 94.38 69 SER B O 1
ATOM 1310 N N . ILE B 1 70 ? -3.557 2.389 -6.164 1 96.38 70 ILE B N 1
ATOM 1311 C CA . ILE B 1 70 ? -2.33 2.883 -5.547 1 96.38 70 ILE B CA 1
ATOM 1312 C C . ILE B 1 70 ? -1.162 1.974 -5.922 1 96.38 70 ILE B C 1
ATOM 1314 O O . ILE B 1 70 ? -1.126 0.806 -5.523 1 96.38 70 ILE B O 1
ATOM 1318 N N . PRO B 1 71 ? -0.204 2.432 -6.695 1 96.69 71 PRO B N 1
ATOM 1319 C CA . PRO B 1 71 ? 0.996 1.621 -6.918 1 96.69 71 PRO B CA 1
ATOM 1320 C C . PRO B 1 71 ? 1.892 1.542 -5.684 1 96.69 71 PRO B C 1
ATOM 1322 O O . PRO B 1 71 ? 2.268 2.574 -5.121 1 96.69 71 PRO B O 1
ATOM 1325 N N . CYS B 1 72 ? 2.174 0.418 -5.203 1 96.94 72 CYS B N 1
ATOM 1326 C CA . CYS B 1 72 ? 3.129 0.11 -4.145 1 96.94 72 CYS B CA 1
ATOM 1327 C C . CYS B 1 72 ? 4.324 -0.661 -4.699 1 96.94 72 CYS B C 1
ATOM 1329 O O . CYS B 1 72 ? 4.152 -1.655 -5.406 1 96.94 72 CYS B O 1
ATOM 1331 N N . ILE B 1 73 ? 5.523 -0.214 -4.324 1 97.12 73 ILE B N 1
ATOM 1332 C CA . ILE B 1 73 ? 6.703 -0.677 -5.043 1 97.12 73 ILE B CA 1
ATOM 1333 C C . ILE B 1 73 ? 7.617 -1.452 -4.098 1 97.12 73 ILE B C 1
ATOM 1335 O O . ILE B 1 73 ? 8.055 -0.922 -3.07 1 97.12 73 ILE B O 1
ATOM 1339 N N . LEU B 1 74 ? 7.844 -2.691 -4.383 1 96.75 74 LEU B N 1
ATOM 1340 C CA . LEU B 1 74 ? 8.844 -3.494 -3.693 1 96.75 74 LEU B CA 1
ATOM 1341 C C . LEU B 1 74 ? 10.148 -3.539 -4.484 1 96.75 74 LEU B C 1
ATOM 1343 O O . LEU B 1 74 ? 10.141 -3.809 -5.688 1 96.75 74 LEU B O 1
ATOM 1347 N N . PHE B 1 75 ? 11.211 -3.299 -3.781 1 95.88 75 PHE B N 1
ATOM 1348 C CA . PHE B 1 75 ? 12.523 -3.369 -4.414 1 95.88 75 PHE B CA 1
ATOM 1349 C C . PHE B 1 75 ? 13.141 -4.754 -4.234 1 95.88 75 PHE B C 1
ATOM 1351 O O . PHE B 1 75 ? 13.125 -5.305 -3.131 1 95.88 75 PHE B O 1
ATOM 1358 N N . LEU B 1 76 ? 13.672 -5.262 -5.395 1 94.44 76 LEU B N 1
ATOM 1359 C CA . LEU B 1 76 ? 14.078 -6.664 -5.414 1 94.44 76 LEU B CA 1
ATOM 1360 C C . LEU B 1 76 ? 15.578 -6.789 -5.664 1 94.44 76 LEU B C 1
ATOM 1362 O O . LEU B 1 76 ? 16.172 -5.945 -6.336 1 94.44 76 LEU B O 1
ATOM 1366 N N . GLN B 1 77 ? 16.141 -7.809 -5.043 1 92.31 77 GLN B N 1
ATOM 1367 C CA . GLN B 1 77 ? 17.5 -8.266 -5.336 1 92.31 77 GLN B CA 1
ATOM 1368 C C . GLN B 1 77 ? 17.547 -9.781 -5.504 1 92.31 77 GLN B C 1
ATOM 1370 O O . GLN B 1 77 ? 16.844 -10.508 -4.805 1 92.31 77 GLN B O 1
ATOM 1375 N N . PRO B 1 78 ? 18.359 -10.148 -6.609 1 86.69 78 PRO B N 1
ATOM 1376 C CA . PRO B 1 78 ? 18.469 -11.594 -6.777 1 86.69 78 PRO B CA 1
ATOM 1377 C C . PRO B 1 78 ? 19.078 -12.281 -5.559 1 86.69 78 PRO B C 1
ATOM 1379 O O . PRO B 1 78 ? 19.984 -11.727 -4.918 1 86.69 78 PRO B O 1
ATOM 1382 N N . HIS B 1 79 ? 18.344 -13.297 -5.152 1 78.62 79 HIS B N 1
ATOM 1383 C CA . HIS B 1 79 ? 18.922 -14.141 -4.105 1 78.62 79 HIS B CA 1
ATOM 1384 C C . HIS B 1 79 ? 19.656 -15.336 -4.703 1 78.62 79 HIS B C 1
ATOM 1386 O O . HIS B 1 79 ? 19.109 -16.047 -5.551 1 78.62 79 HIS B O 1
ATOM 1392 N N . ALA B 1 80 ? 20.984 -15.43 -4.609 1 65.38 80 ALA B N 1
ATOM 1393 C CA . ALA B 1 80 ? 21.922 -16.391 -5.195 1 65.38 80 ALA B CA 1
ATOM 1394 C C . ALA B 1 80 ? 21.344 -17.812 -5.133 1 65.38 80 ALA B C 1
ATOM 1396 O O . ALA B 1 80 ? 21.484 -18.578 -6.086 1 65.38 80 ALA B O 1
ATOM 1397 N N . GLU B 1 81 ? 20.891 -18.234 -4.086 1 59.88 81 GLU B N 1
ATOM 1398 C CA . GLU B 1 81 ? 20.75 -19.672 -3.855 1 59.88 81 GLU B CA 1
ATOM 1399 C C . GLU B 1 81 ? 19.531 -20.219 -4.594 1 59.88 81 GLU B C 1
ATOM 1401 O O . GLU B 1 81 ? 19.547 -21.375 -5.023 1 59.88 81 GLU B O 1
ATOM 1406 N N . HIS B 1 82 ? 18.578 -19.422 -4.766 1 60.31 82 HIS B N 1
ATOM 1407 C CA . HIS B 1 82 ? 17.406 -20.141 -5.246 1 60.31 82 HIS B CA 1
ATOM 1408 C C . HIS B 1 82 ? 16.75 -19.406 -6.406 1 60.31 82 HIS B C 1
ATOM 1410 O O . HIS B 1 82 ? 15.625 -19.734 -6.797 1 60.31 82 HIS B O 1
ATOM 1416 N N . GLY B 1 83 ? 17.609 -18.625 -7.051 1 65.44 83 GLY B N 1
ATOM 1417 C CA . GLY B 1 83 ? 16.969 -17.922 -8.156 1 65.44 83 GLY B CA 1
ATOM 1418 C C . GLY B 1 83 ? 15.789 -17.078 -7.723 1 65.44 83 GLY B C 1
ATOM 1419 O O . GLY B 1 83 ? 14.945 -16.719 -8.547 1 65.44 83 GLY B O 1
ATOM 1420 N N . ASP B 1 84 ? 15.766 -17 -6.5 1 80.25 84 ASP B N 1
ATOM 1421 C CA . ASP B 1 84 ? 14.664 -16.234 -5.93 1 80.25 84 ASP B CA 1
ATOM 1422 C C . ASP B 1 84 ? 15.07 -14.789 -5.68 1 80.25 84 ASP B C 1
ATOM 1424 O O . ASP B 1 84 ? 16.219 -14.414 -5.887 1 80.25 84 ASP B O 1
ATOM 1428 N N . TYR B 1 85 ? 14.109 -14 -5.656 1 85.44 85 TYR B N 1
ATOM 1429 C CA . TYR B 1 85 ? 14.336 -12.602 -5.309 1 85.44 85 TYR B CA 1
ATOM 1430 C C . TYR B 1 85 ? 14.023 -12.352 -3.84 1 85.44 85 TYR B C 1
ATOM 1432 O O . TYR B 1 85 ? 13.203 -13.047 -3.242 1 85.44 85 TYR B O 1
ATOM 1440 N N . VAL B 1 86 ? 14.758 -11.445 -3.314 1 89.94 86 VAL B N 1
ATOM 1441 C CA . VAL B 1 86 ? 14.438 -10.953 -1.979 1 89.94 86 VAL B CA 1
ATOM 1442 C C . VAL B 1 86 ? 14.055 -9.477 -2.053 1 89.94 86 VAL B C 1
ATOM 1444 O O . VAL B 1 86 ? 14.508 -8.75 -2.941 1 89.94 86 VAL B O 1
ATOM 1447 N N . VAL B 1 87 ? 13.18 -9.078 -1.155 1 92.88 87 VAL B N 1
ATOM 1448 C CA . VAL B 1 87 ? 12.797 -7.676 -1.069 1 92.88 87 VAL B CA 1
ATOM 1449 C C . VAL B 1 87 ? 13.852 -6.898 -0.286 1 92.88 87 VAL B C 1
ATOM 1451 O O . VAL B 1 87 ? 14.281 -7.332 0.784 1 92.88 87 VAL B O 1
ATOM 1454 N N . VAL B 1 88 ? 14.242 -5.777 -0.835 1 89.38 88 VAL B N 1
ATOM 1455 C CA . VAL B 1 88 ? 15.25 -4.961 -0.166 1 89.38 88 VAL B CA 1
ATOM 1456 C C . VAL B 1 88 ? 14.734 -3.529 -0.012 1 89.38 88 VAL B C 1
ATOM 1458 O O . VAL B 1 88 ? 13.773 -3.135 -0.671 1 89.38 88 VAL B O 1
ATOM 1461 N N . SER B 1 89 ? 15.266 -2.729 0.993 1 82.25 89 SER B N 1
ATOM 1462 C CA . SER B 1 89 ? 14.969 -1.309 1.137 1 82.25 89 SER B CA 1
ATOM 1463 C C . SER B 1 89 ? 15.719 -0.478 0.1 1 82.25 89 SER B C 1
ATOM 1465 O O . SER B 1 89 ? 16.828 -0.825 -0.292 1 82.25 89 SER B O 1
ATOM 1467 N N . PRO B 1 90 ? 14.945 0.437 -0.618 1 68.81 90 PRO B N 1
ATOM 1468 C CA . PRO B 1 90 ? 15.602 1.2 -1.685 1 68.81 90 PRO B CA 1
ATOM 1469 C C . PRO B 1 90 ? 16.969 1.731 -1.275 1 68.81 90 PRO B C 1
ATOM 1471 O O . PRO B 1 90 ? 17.859 1.869 -2.119 1 68.81 90 PRO B O 1
ATOM 1474 N N . ASP B 1 91 ? 17.062 2.418 -0.142 1 59.53 91 ASP B N 1
ATOM 1475 C CA . ASP B 1 91 ? 18.391 2.928 0.162 1 59.53 91 ASP B CA 1
ATOM 1476 C C . ASP B 1 91 ? 19.453 1.862 -0.089 1 59.53 91 ASP B C 1
ATOM 1478 O O . ASP B 1 91 ? 20.578 2.184 -0.468 1 59.53 91 ASP B O 1
ATOM 1482 N N . ILE B 1 92 ? 19.25 0.685 0.074 1 46.09 92 ILE B N 1
ATOM 1483 C CA . ILE B 1 92 ? 20.234 -0.386 -0.102 1 46.09 92 ILE B CA 1
ATOM 1484 C C . ILE B 1 92 ? 20.312 -0.767 -1.578 1 46.09 92 ILE B C 1
ATOM 1486 O O . ILE B 1 92 ? 21.375 -1.167 -2.061 1 46.09 92 ILE B O 1
ATOM 1490 N N . ALA B 1 93 ? 19.281 -0.771 -2.273 1 43.62 93 ALA B N 1
ATOM 1491 C CA . ALA B 1 93 ? 19.359 -1.203 -3.666 1 43.62 93 ALA B CA 1
ATOM 1492 C C . ALA B 1 93 ? 20.312 -0.307 -4.461 1 43.62 93 ALA B C 1
ATOM 1494 O O . ALA B 1 93 ? 20.781 -0.692 -5.531 1 43.62 93 ALA B O 1
ATOM 1495 N N . ARG B 1 94 ? 20.297 0.965 -4.191 1 39.88 94 ARG B N 1
ATOM 1496 C CA . ARG B 1 94 ? 21.172 1.89 -4.891 1 39.88 94 ARG B CA 1
ATOM 1497 C C . ARG B 1 94 ? 22.625 1.707 -4.441 1 39.88 94 ARG B C 1
ATOM 1499 O O . ARG B 1 94 ? 23.516 2.41 -4.914 1 39.88 94 ARG B O 1
ATOM 1506 N N . ARG B 1 95 ? 22.75 0.827 -3.562 1 32.09 95 ARG B N 1
ATOM 1507 C CA . ARG B 1 95 ? 24.188 0.689 -3.377 1 32.09 95 ARG B CA 1
ATOM 1508 C C . ARG B 1 95 ? 24.766 -0.348 -4.332 1 32.09 95 ARG B C 1
ATOM 1510 O O . ARG B 1 95 ? 24.125 -1.358 -4.625 1 32.09 95 ARG B O 1
#

Secondary structure (DSSP, 8-state):
--------EEE--GGGGGGEEEE--TTSPSPEEEETTEEESEEEEEEEEEEEEE-SSEEEEEEE-SS-EEEEEEEEEEETTTTEEEEE-HHHHT-/--------EEE--GGGGGGEEEE--TTSPSPEEEETTEEESEEEEEEEEEEEEE-SSEEEEEEE-SS-EEEEEEEEEEETTTTEEEEE-HHHHT-